Protein AF-A0A2J0LD85-F1 (afdb_monomer_lite)

Secondary structure (DSSP, 8-state):
-HHHHHHHHHHHHHHHHHHHHHTTTHHHHHHT-GGGGHHHHHHHHHHTTS--TT--HHHHHHHHHHHHHHHHHHHHHTT-HHHHHHHHHHHHHH-TT-THHHHHHHHHHHHHT-HHHHHHHHHHHHHHHHHHHTT--TTTHHHHHHHSSS----HHHHHHHHHHHHHTTT--TTT--SS----HHHHHHHHHHHHHHHHHHHHHHHHHHHHHHHHHHHT--TTEEE-TTT--EEE-TT-B-TTT--B--GGGTT----------

Sequence (264 aa):
MKYLVFIVICIMLMQPFISLAYGGSDNERDFFSFEKYEHTYLYFYNFQHLDLKASGAAAKRIKLLAEKFVSGFDALKNGRTDEAILRFQESLSALPEYFHVDFILALAYEEKGDIESAARSYKSYLEKLNKFQMGLYRFTAPVIENTVSFDISSYENARELISRRMARHGIDMRNVSSGRRFPRVIIIIFIFCVGAGLYLSTKIDLVKSIIYKIKTKLNRSKDSWICLHCGTENININFICRKCGKHNDKDNTDRHPIKSKDKF

Organism: NCBI:txid1974752

Structure (mmCIF, N/CA/C/O backbone):
data_AF-A0A2J0LD85-F1
#
_entry.id   AF-A0A2J0LD85-F1
#
loop_
_atom_site.group_PDB
_atom_site.id
_atom_site.type_symbol
_atom_site.label_atom_id
_atom_site.label_alt_id
_atom_site.label_comp_id
_atom_site.label_asym_id
_atom_site.label_entity_id
_atom_site.label_seq_id
_atom_site.pdbx_PDB_ins_code
_atom_site.Cartn_x
_atom_site.Cartn_y
_atom_site.Cartn_z
_atom_site.occupancy
_atom_site.B_iso_or_equiv
_atom_site.auth_seq_id
_atom_site.auth_comp_id
_atom_site.auth_asym_id
_atom_site.auth_atom_id
_atom_site.pdbx_PDB_model_num
ATOM 1 N N . MET A 1 1 ? 31.885 31.762 29.404 1.00 59.22 1 MET A N 1
ATOM 2 C CA . MET A 1 1 ? 32.230 30.598 28.550 1.00 59.22 1 MET A CA 1
ATOM 3 C C . MET A 1 1 ? 32.234 29.263 29.298 1.00 59.22 1 MET A C 1
ATOM 5 O O . MET A 1 1 ? 31.566 28.357 28.830 1.00 59.22 1 MET A O 1
ATOM 9 N N . LYS A 1 2 ? 32.884 29.124 30.468 1.00 66.62 2 LYS A N 1
ATOM 10 C CA . LYS A 1 2 ? 32.927 27.847 31.225 1.00 66.62 2 LYS A CA 1
ATOM 11 C C . LYS A 1 2 ? 31.544 27.271 31.594 1.00 66.62 2 LYS A C 1
ATOM 13 O O . LYS A 1 2 ? 31.321 26.082 31.420 1.00 66.62 2 LYS A O 1
ATOM 18 N N . TYR A 1 3 ? 30.599 28.120 32.003 1.00 69.50 3 TYR A N 1
ATOM 19 C CA . TYR A 1 3 ? 29.225 27.698 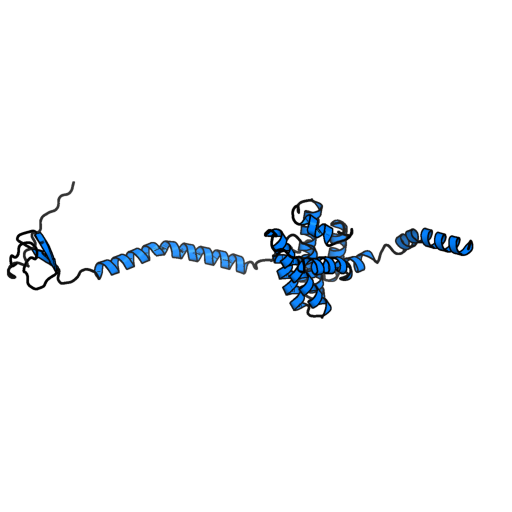32.319 1.00 69.50 3 TYR A CA 1
ATOM 20 C C . TYR A 1 3 ? 28.413 27.255 31.094 1.00 69.50 3 TYR A C 1
ATOM 22 O O . TYR A 1 3 ? 27.603 26.345 31.200 1.00 69.50 3 TYR A O 1
ATOM 30 N N . LEU A 1 4 ? 28.661 27.850 29.923 1.00 71.19 4 LEU A N 1
ATOM 31 C CA . LEU A 1 4 ? 27.952 27.493 28.692 1.00 71.19 4 LEU A CA 1
ATOM 32 C C . LEU A 1 4 ? 28.376 26.099 28.206 1.00 71.19 4 LEU A C 1
ATOM 34 O O . LEU A 1 4 ? 27.538 25.283 27.848 1.00 71.19 4 LEU A O 1
ATOM 38 N N . VAL A 1 5 ? 29.678 25.810 28.280 1.00 80.38 5 VAL A N 1
ATOM 39 C CA . VAL A 1 5 ? 30.240 24.489 27.964 1.00 80.38 5 VAL A CA 1
ATOM 40 C C . VAL A 1 5 ? 29.719 23.430 28.939 1.00 80.38 5 VAL A C 1
ATOM 42 O O . VAL A 1 5 ? 29.338 22.347 28.513 1.00 80.38 5 VAL A O 1
ATOM 45 N N . PHE A 1 6 ? 29.624 23.757 30.231 1.00 82.12 6 PHE A N 1
ATOM 46 C CA . PHE A 1 6 ? 29.069 22.852 31.238 1.00 82.12 6 PHE A CA 1
ATOM 47 C C . PHE A 1 6 ? 27.585 22.536 30.993 1.00 82.12 6 PHE A C 1
ATOM 49 O O . PHE A 1 6 ? 27.203 21.372 31.023 1.00 82.12 6 PHE A O 1
ATOM 56 N N . ILE A 1 7 ? 26.763 23.540 30.667 1.00 79.62 7 ILE A N 1
ATOM 57 C CA . ILE A 1 7 ? 25.339 23.341 30.346 1.00 79.62 7 ILE A CA 1
ATOM 58 C C . ILE A 1 7 ? 25.174 22.471 29.094 1.00 79.62 7 ILE A C 1
ATOM 60 O O . ILE A 1 7 ? 24.363 21.550 29.104 1.00 79.62 7 ILE A O 1
ATOM 64 N N . VAL A 1 8 ? 25.964 22.706 28.040 1.00 80.88 8 VAL A N 1
ATOM 65 C CA . VAL A 1 8 ? 25.916 21.891 26.813 1.00 80.88 8 VAL A CA 1
ATOM 66 C C . VAL A 1 8 ? 26.313 20.441 27.099 1.00 80.88 8 VAL A C 1
ATOM 68 O O . VAL A 1 8 ? 25.623 19.527 26.659 1.00 80.88 8 VAL A O 1
ATOM 71 N N . ILE A 1 9 ? 27.361 20.216 27.896 1.00 83.75 9 ILE A N 1
ATOM 72 C CA . ILE A 1 9 ? 27.780 18.867 28.301 1.00 83.75 9 ILE A CA 1
ATOM 73 C C . ILE A 1 9 ? 26.692 18.189 29.144 1.00 83.75 9 ILE A C 1
ATOM 75 O O . ILE A 1 9 ? 26.362 17.036 28.884 1.00 83.75 9 ILE A O 1
ATOM 79 N N . CYS A 1 10 ? 26.072 18.891 30.096 1.00 76.31 10 CYS A N 1
ATOM 80 C CA . CYS A 1 10 ? 24.953 18.352 30.870 1.00 76.31 10 CYS A CA 1
ATOM 81 C C . CYS A 1 10 ? 23.753 18.000 29.980 1.00 76.31 10 CYS A C 1
ATOM 83 O O . CYS A 1 10 ? 23.172 16.935 30.153 1.00 76.31 10 CYS A O 1
ATOM 85 N N . ILE A 1 11 ? 23.408 18.835 28.994 1.00 75.88 11 ILE A N 1
ATOM 86 C CA . ILE A 1 11 ? 22.331 18.537 28.039 1.00 75.88 11 ILE A CA 1
ATOM 87 C C . ILE A 1 11 ? 22.671 17.287 27.221 1.00 75.88 11 ILE A C 1
ATOM 89 O O . ILE A 1 11 ? 21.822 16.407 27.100 1.00 75.88 11 ILE A O 1
ATOM 93 N N . MET A 1 12 ? 23.906 17.167 26.718 1.00 74.94 12 MET A N 1
ATOM 94 C CA . MET A 1 12 ? 24.360 16.009 25.937 1.00 74.94 12 MET A CA 1
ATOM 95 C C . MET A 1 12 ? 24.389 14.713 26.758 1.00 74.94 12 MET A C 1
ATOM 97 O O . MET A 1 12 ? 24.010 13.662 26.249 1.00 74.94 12 MET A O 1
ATOM 101 N N . LEU A 1 13 ? 24.786 14.783 28.031 1.00 78.69 13 LEU A N 1
ATOM 102 C CA . LEU A 1 13 ? 24.812 13.629 28.933 1.00 78.69 13 LEU A CA 1
ATOM 103 C C . LEU A 1 13 ? 23.413 13.199 29.393 1.00 78.69 13 LEU A C 1
ATOM 105 O O . LEU A 1 13 ? 23.229 12.038 29.740 1.00 78.69 13 LEU A O 1
ATOM 109 N N . MET A 1 14 ? 22.427 14.101 29.363 1.00 69.25 14 MET A N 1
ATOM 110 C CA . MET A 1 14 ? 21.039 13.809 29.738 1.00 69.25 14 MET A CA 1
ATOM 111 C C . MET A 1 14 ? 20.195 13.249 28.580 1.00 69.25 14 MET A C 1
ATOM 113 O O . MET A 1 14 ? 19.191 12.593 28.844 1.00 69.25 14 MET A O 1
ATOM 117 N N . GLN A 1 15 ? 20.598 13.427 27.314 1.00 57.34 15 GLN A N 1
ATOM 118 C CA . GLN A 1 15 ? 19.902 12.859 26.140 1.00 57.34 15 GLN A CA 1
ATOM 119 C C . GLN A 1 15 ? 19.618 11.340 26.230 1.00 57.34 15 GLN A C 1
ATOM 121 O O . GLN A 1 15 ? 18.476 10.936 25.980 1.00 57.34 15 GLN A O 1
ATOM 126 N N . PRO A 1 16 ? 20.576 10.473 26.624 1.00 54.34 16 PRO A N 1
ATOM 127 C CA . PRO A 1 16 ? 20.298 9.042 26.766 1.00 54.34 16 PRO A CA 1
ATOM 128 C C . PRO A 1 16 ? 19.350 8.724 27.934 1.00 54.34 16 PRO A C 1
ATOM 130 O O . PRO A 1 16 ? 18.589 7.763 27.852 1.00 54.34 16 PRO A O 1
ATOM 133 N N . PHE A 1 17 ? 19.326 9.543 28.993 1.00 55.69 17 PHE A N 1
ATOM 134 C CA . PHE A 1 17 ? 18.417 9.358 30.132 1.00 55.69 17 PHE A CA 1
ATOM 135 C C . PHE A 1 17 ? 16.992 9.837 29.837 1.00 55.69 17 PHE A C 1
ATOM 137 O O . PHE A 1 17 ? 16.041 9.217 30.304 1.00 55.69 17 PHE A O 1
ATOM 144 N N . ILE A 1 18 ? 16.826 10.878 29.014 1.00 53.59 18 ILE A N 1
ATOM 145 C CA . ILE A 1 18 ? 15.512 11.297 28.498 1.00 53.59 18 ILE A CA 1
ATOM 146 C C . ILE A 1 18 ? 14.922 10.183 27.624 1.00 53.59 18 ILE A C 1
ATOM 148 O O . ILE A 1 18 ? 13.763 9.822 27.804 1.00 53.59 18 ILE A O 1
ATOM 152 N N . SER A 1 19 ? 15.737 9.561 26.766 1.00 47.09 19 SER A N 1
ATOM 153 C CA . SER A 1 19 ? 15.316 8.423 25.931 1.00 47.09 19 SER A CA 1
ATOM 154 C C . SER A 1 19 ? 14.923 7.187 26.757 1.00 47.09 19 SER A C 1
ATOM 156 O O . SER A 1 19 ? 14.018 6.452 26.375 1.00 47.09 19 SER A O 1
ATOM 158 N N . LEU A 1 20 ? 15.560 6.967 27.913 1.00 43.53 20 LEU A N 1
ATOM 159 C CA . LEU A 1 20 ? 15.243 5.855 28.817 1.00 43.53 20 LEU A CA 1
ATOM 160 C C . LEU A 1 20 ? 14.014 6.131 29.708 1.00 43.53 20 LEU A C 1
ATOM 162 O O . LEU A 1 20 ? 13.300 5.201 30.067 1.00 43.53 20 LEU A O 1
ATOM 166 N N . ALA A 1 21 ? 13.752 7.398 30.049 1.00 42.41 21 ALA A N 1
ATOM 167 C CA . ALA A 1 21 ? 12.604 7.817 30.859 1.00 42.41 21 ALA A CA 1
ATOM 168 C C . ALA A 1 21 ? 11.314 8.029 30.037 1.00 42.41 21 ALA A C 1
ATOM 170 O O . ALA A 1 21 ? 10.222 7.880 30.580 1.00 42.41 21 ALA A O 1
ATOM 171 N N . TYR A 1 22 ? 11.431 8.335 28.738 1.00 43.53 22 TYR A N 1
ATOM 172 C CA . TYR A 1 22 ? 10.311 8.536 27.800 1.00 43.53 22 TYR A CA 1
ATOM 173 C C . TYR A 1 22 ? 10.171 7.427 26.736 1.00 43.53 22 TYR A C 1
ATOM 175 O O . TYR A 1 22 ? 9.270 7.479 25.903 1.00 43.53 22 TYR A O 1
ATOM 183 N N . GLY A 1 23 ? 10.995 6.375 26.777 1.00 36.25 23 GLY A N 1
ATOM 184 C CA . GLY A 1 23 ? 11.061 5.307 25.762 1.00 36.25 23 GLY A CA 1
ATOM 185 C C . GLY A 1 23 ? 9.856 4.357 25.662 1.00 36.25 23 GLY A C 1
ATOM 186 O O . GLY A 1 23 ? 9.998 3.255 25.140 1.00 36.25 23 GLY A O 1
ATOM 187 N N . GLY A 1 24 ? 8.681 4.740 26.170 1.00 37.75 24 GLY A N 1
ATOM 188 C CA . GLY A 1 24 ? 7.482 3.896 26.207 1.00 37.75 24 GLY A CA 1
ATOM 189 C C . GLY A 1 24 ? 6.296 4.367 25.357 1.00 37.75 24 GLY A C 1
ATOM 190 O O . GLY A 1 24 ? 5.443 3.542 25.036 1.00 37.75 24 GLY A O 1
ATOM 191 N N . SER A 1 25 ? 6.210 5.650 24.973 1.00 39.44 25 SER A N 1
ATOM 192 C CA . SER A 1 25 ? 5.005 6.211 24.320 1.00 39.44 25 SER A CA 1
ATOM 193 C C . SER A 1 25 ? 5.190 6.738 22.895 1.00 39.44 25 SER A C 1
ATOM 195 O O . SER A 1 25 ? 4.192 7.016 22.227 1.00 39.44 25 SER A O 1
ATOM 197 N N . ASP A 1 26 ? 6.427 6.868 22.415 1.00 52.56 26 ASP A N 1
ATOM 198 C CA . ASP A 1 26 ? 6.705 7.597 21.166 1.00 52.56 26 ASP A CA 1
ATOM 199 C C . ASP A 1 26 ? 6.816 6.675 19.935 1.00 52.56 26 ASP A C 1
ATOM 201 O O . ASP A 1 26 ? 6.336 7.025 18.861 1.00 52.56 26 ASP A O 1
ATOM 205 N N . ASN A 1 27 ? 7.224 5.411 20.112 1.00 67.62 27 ASN A N 1
ATOM 206 C CA . ASN A 1 27 ? 7.368 4.454 19.003 1.00 67.62 27 ASN A CA 1
ATOM 207 C C . ASN A 1 27 ? 6.070 4.175 18.224 1.00 67.62 27 ASN A C 1
ATOM 209 O O . ASN A 1 27 ? 6.125 3.907 17.030 1.00 67.62 27 ASN A O 1
ATOM 213 N N . GLU A 1 28 ? 4.900 4.176 18.876 1.00 75.62 28 GLU A N 1
ATOM 214 C CA . GLU A 1 28 ? 3.645 3.858 18.180 1.00 75.62 28 GLU A CA 1
ATOM 215 C C . GLU A 1 28 ? 3.125 5.038 17.355 1.00 75.62 28 GLU A C 1
ATOM 217 O O . GLU A 1 28 ? 2.693 4.845 16.219 1.00 75.62 28 GLU A O 1
ATOM 222 N N . ARG A 1 29 ? 3.165 6.254 17.913 1.00 79.31 29 ARG A N 1
ATOM 223 C CA . ARG A 1 29 ? 2.725 7.457 17.195 1.00 79.31 29 ARG A CA 1
ATOM 224 C C . ARG A 1 29 ? 3.598 7.697 15.973 1.00 79.31 29 ARG A C 1
ATOM 226 O O . ARG A 1 29 ? 3.054 7.883 14.890 1.00 79.31 29 ARG A O 1
ATOM 233 N N . ASP A 1 30 ? 4.910 7.585 16.134 1.00 79.00 30 ASP A N 1
ATOM 234 C CA . ASP A 1 30 ? 5.864 7.803 15.049 1.00 79.00 30 ASP A CA 1
ATOM 235 C C . ASP A 1 30 ? 5.730 6.726 13.964 1.00 79.00 30 ASP A C 1
ATOM 237 O O . ASP A 1 30 ? 5.724 7.028 12.771 1.00 79.00 30 ASP A O 1
ATOM 241 N N . PHE A 1 31 ? 5.520 5.465 14.360 1.00 83.94 31 PHE A N 1
ATOM 242 C CA . PHE A 1 31 ? 5.337 4.355 13.423 1.00 83.94 31 PHE A CA 1
ATOM 243 C C . PHE A 1 31 ? 4.098 4.512 12.528 1.00 83.94 31 PHE A C 1
ATOM 245 O O . PHE A 1 31 ? 4.161 4.188 11.342 1.00 83.94 31 PHE A O 1
ATOM 252 N N . PHE A 1 32 ? 2.982 5.005 13.076 1.00 87.19 32 PHE A N 1
ATOM 253 C CA . PHE A 1 32 ? 1.735 5.222 12.330 1.00 87.19 32 PHE A CA 1
ATOM 254 C C . PHE A 1 32 ? 1.589 6.648 11.772 1.00 87.19 32 PHE A C 1
ATOM 256 O O . PHE A 1 32 ? 0.551 6.963 11.189 1.00 87.19 32 PHE A O 1
ATOM 263 N N . SER A 1 33 ? 2.594 7.513 11.934 1.00 82.25 33 SER A N 1
ATOM 264 C CA . SER A 1 33 ? 2.552 8.880 11.417 1.00 82.25 33 SER A CA 1
ATOM 265 C C . SER A 1 33 ? 2.763 8.911 9.902 1.00 82.25 33 SER A C 1
ATOM 267 O O . SER A 1 33 ? 3.658 8.254 9.363 1.00 82.25 33 SER A O 1
ATOM 269 N N . PHE A 1 34 ? 1.979 9.737 9.203 1.00 74.06 34 PHE A N 1
ATOM 270 C CA . PHE A 1 34 ? 2.221 10.038 7.790 1.00 74.06 34 PHE A CA 1
ATOM 271 C C . PHE A 1 34 ? 3.537 10.798 7.569 1.00 74.06 34 PHE A C 1
ATOM 273 O O . PHE A 1 34 ? 4.108 10.694 6.484 1.00 74.06 34 PHE A O 1
ATOM 280 N N . GLU A 1 35 ? 4.048 11.504 8.584 1.00 69.94 35 GLU A N 1
ATOM 281 C CA . GLU A 1 35 ? 5.314 12.253 8.516 1.00 69.94 35 GLU A CA 1
ATOM 282 C C . GLU A 1 35 ? 6.504 11.330 8.215 1.00 69.94 35 GLU A C 1
ATOM 284 O O . GLU A 1 35 ? 7.423 11.706 7.489 1.00 69.94 35 GLU A O 1
ATOM 289 N N . LYS A 1 36 ? 6.432 10.059 8.644 1.00 75.56 36 LYS A N 1
ATOM 290 C CA . LYS A 1 36 ? 7.419 9.019 8.308 1.00 75.56 36 LYS A CA 1
ATOM 291 C C . LYS A 1 36 ? 7.610 8.842 6.795 1.00 75.56 36 LYS A C 1
ATOM 293 O O . LYS A 1 36 ? 8.672 8.412 6.347 1.00 75.56 36 LYS A O 1
ATOM 298 N N . TYR A 1 37 ? 6.598 9.180 5.997 1.00 78.31 37 TYR A N 1
ATOM 299 C CA . TYR A 1 37 ? 6.597 9.005 4.548 1.00 78.31 37 TYR A CA 1
ATOM 300 C C . TYR A 1 37 ? 6.951 10.275 3.768 1.00 78.31 37 TYR A C 1
ATOM 302 O O . TYR A 1 37 ? 6.940 10.237 2.538 1.00 78.31 37 TYR A O 1
ATOM 310 N N . GLU A 1 38 ? 7.324 11.380 4.425 1.00 77.62 38 GLU A N 1
ATOM 311 C CA . GLU A 1 38 ? 7.751 12.601 3.726 1.00 77.62 38 GLU A CA 1
ATOM 312 C C . GLU A 1 38 ? 8.992 12.378 2.861 1.00 77.62 38 GLU A C 1
ATOM 314 O O . GLU A 1 38 ? 9.035 12.815 1.710 1.00 77.62 38 GLU A O 1
ATOM 319 N N . HIS A 1 39 ? 9.976 11.632 3.367 1.00 81.12 39 HIS A N 1
ATOM 320 C CA . HIS A 1 39 ? 11.164 11.286 2.588 1.00 81.12 39 HIS A CA 1
ATOM 321 C C . HIS A 1 39 ? 10.804 10.439 1.357 1.00 81.12 39 HIS A C 1
ATOM 323 O O . HIS A 1 39 ? 11.278 10.700 0.252 1.00 81.12 39 HIS A O 1
ATOM 329 N N . THR A 1 40 ? 9.908 9.461 1.524 1.00 87.56 40 THR A N 1
ATOM 330 C CA . THR A 1 40 ? 9.404 8.629 0.422 1.00 87.56 40 THR A CA 1
ATOM 331 C C . THR A 1 40 ? 8.647 9.460 -0.613 1.00 87.56 40 THR A C 1
ATOM 333 O O . THR A 1 40 ? 8.853 9.286 -1.815 1.00 87.56 40 THR A O 1
ATOM 336 N N . TYR A 1 41 ? 7.807 10.392 -0.156 1.00 89.38 41 TYR A N 1
ATOM 337 C CA . TYR A 1 41 ? 7.105 11.335 -1.018 1.00 89.38 41 TYR A CA 1
ATOM 338 C C . TYR A 1 41 ? 8.095 12.167 -1.838 1.00 89.38 41 TYR A C 1
ATOM 340 O O . TYR A 1 41 ? 7.993 12.185 -3.060 1.00 89.38 41 TYR A O 1
ATOM 348 N N . LEU A 1 42 ? 9.088 12.795 -1.198 1.00 88.75 42 LEU A N 1
ATOM 349 C CA . LEU A 1 42 ? 10.093 13.616 -1.883 1.00 88.75 42 LEU A CA 1
ATOM 350 C C . LEU A 1 42 ? 10.931 12.798 -2.871 1.00 88.75 42 LEU A C 1
ATOM 352 O O . LEU A 1 42 ? 11.191 13.253 -3.986 1.00 88.75 42 LEU A O 1
ATOM 356 N N . TYR A 1 43 ? 11.319 11.579 -2.492 1.00 88.50 43 TYR A N 1
ATOM 357 C CA . TYR A 1 43 ? 12.028 10.662 -3.378 1.00 88.50 43 TYR A CA 1
ATOM 358 C C . TYR A 1 43 ? 11.223 10.398 -4.654 1.00 88.50 43 TYR A C 1
ATOM 360 O O . TYR A 1 43 ? 11.731 10.592 -5.760 1.00 88.50 43 TYR A O 1
ATOM 368 N N . PHE A 1 44 ? 9.953 10.004 -4.523 1.00 91.81 44 PHE A N 1
ATOM 369 C CA . PHE A 1 44 ? 9.111 9.701 -5.680 1.00 91.81 44 PHE A CA 1
ATOM 370 C C . PHE A 1 44 ? 8.700 10.939 -6.473 1.00 91.81 44 PHE A C 1
ATOM 372 O O . PHE A 1 44 ? 8.644 10.871 -7.702 1.00 91.81 44 PHE A O 1
ATOM 379 N N . TYR A 1 45 ? 8.496 12.069 -5.799 1.00 92.31 45 TYR A N 1
ATOM 380 C CA . TYR A 1 45 ? 8.250 13.358 -6.432 1.00 92.31 45 TYR A CA 1
ATOM 381 C C . TYR A 1 45 ? 9.415 13.760 -7.338 1.00 92.31 45 TYR A C 1
ATOM 383 O O . TYR A 1 45 ? 9.205 14.189 -8.465 1.00 92.31 45 TYR A O 1
ATOM 391 N N . ASN A 1 46 ? 10.656 13.552 -6.904 1.00 88.12 46 ASN A N 1
ATOM 392 C CA . ASN A 1 46 ? 11.813 13.795 -7.763 1.00 88.12 46 ASN A CA 1
ATOM 393 C C . ASN A 1 46 ? 11.936 12.724 -8.858 1.00 88.12 46 ASN A C 1
ATOM 395 O O . ASN A 1 46 ? 12.233 13.045 -10.010 1.00 88.12 46 ASN A O 1
ATOM 399 N N . PHE A 1 47 ? 11.659 11.458 -8.527 1.00 86.62 47 PHE A N 1
ATOM 400 C CA . PHE A 1 47 ? 11.787 10.334 -9.454 1.00 86.62 47 PHE A CA 1
ATOM 401 C C . PHE A 1 47 ? 10.896 10.469 -10.698 1.00 86.62 47 PHE A C 1
ATOM 403 O O . PHE A 1 47 ? 11.337 10.176 -11.811 1.00 86.62 47 PHE A O 1
ATOM 410 N N . GLN A 1 48 ? 9.653 10.937 -10.548 1.00 83.12 48 GLN A N 1
ATOM 411 C CA . GLN A 1 48 ? 8.725 11.108 -11.678 1.00 83.12 48 GLN A CA 1
ATOM 412 C C . GLN A 1 48 ? 9.229 12.111 -12.736 1.00 83.12 48 GLN A C 1
ATOM 414 O O . GLN A 1 48 ? 8.867 11.997 -13.913 1.00 83.12 48 GLN A O 1
ATOM 419 N N . HIS A 1 49 ? 10.103 13.047 -12.348 1.00 81.88 49 HIS A N 1
ATOM 420 C CA . HIS A 1 49 ? 10.685 14.052 -13.239 1.00 81.88 49 HIS A CA 1
ATOM 421 C C . HIS A 1 49 ? 11.956 13.582 -13.963 1.00 81.88 49 HIS A C 1
ATOM 423 O O . HIS A 1 49 ? 12.451 14.305 -14.828 1.00 81.88 49 HIS A O 1
ATOM 429 N N . LEU A 1 50 ? 12.474 12.376 -13.681 1.00 81.31 50 LEU A N 1
ATOM 430 C CA . LEU A 1 50 ? 13.605 11.836 -14.439 1.00 81.31 50 LEU A CA 1
ATOM 431 C C . LEU A 1 50 ? 13.224 11.532 -15.898 1.00 81.31 50 LEU A C 1
ATOM 433 O O . LEU A 1 50 ? 12.173 10.944 -16.194 1.00 81.31 50 LEU A O 1
ATOM 437 N N . ASP A 1 51 ? 14.129 11.890 -16.814 1.00 78.19 51 ASP A N 1
ATOM 438 C CA . ASP A 1 51 ? 14.043 11.512 -18.223 1.00 78.19 51 ASP A CA 1
ATOM 439 C C . ASP A 1 51 ? 14.435 10.035 -18.388 1.00 78.19 51 ASP A C 1
ATOM 441 O O . ASP A 1 51 ? 15.590 9.647 -18.205 1.00 78.19 51 ASP A O 1
ATOM 445 N N . LEU A 1 52 ? 13.448 9.201 -18.727 1.00 78.44 52 LEU A N 1
ATOM 446 C CA . LEU A 1 52 ? 13.599 7.751 -18.866 1.00 78.44 52 LEU A CA 1
ATOM 447 C C . LEU A 1 52 ? 13.688 7.279 -20.330 1.00 78.44 52 LEU A C 1
ATOM 449 O O . LEU A 1 52 ? 13.398 6.115 -20.618 1.00 78.44 52 LEU A O 1
ATOM 453 N N . LYS A 1 53 ? 14.055 8.155 -21.282 1.00 70.12 53 LYS A N 1
ATOM 454 C CA . LYS A 1 53 ? 14.084 7.846 -22.732 1.00 70.12 53 LYS A CA 1
ATOM 455 C C . LYS A 1 53 ? 14.818 6.549 -23.108 1.00 70.12 53 LYS A C 1
ATOM 457 O O . LYS A 1 53 ? 14.424 5.909 -24.078 1.00 70.12 53 LYS A O 1
ATOM 462 N N . ALA A 1 54 ? 15.827 6.132 -22.339 1.00 61.88 54 ALA A N 1
ATOM 463 C CA . ALA A 1 54 ? 16.594 4.899 -22.562 1.00 61.88 54 ALA A CA 1
ATOM 464 C C . ALA A 1 54 ? 16.367 3.807 -21.492 1.00 61.88 54 ALA A C 1
ATOM 466 O O . ALA A 1 54 ? 17.144 2.859 -21.393 1.00 61.88 54 ALA A O 1
ATOM 467 N N . SER A 1 55 ? 15.333 3.924 -20.653 1.00 74.06 55 SER A N 1
ATOM 468 C CA . SER A 1 55 ? 15.170 3.061 -19.478 1.00 74.06 55 SER A CA 1
ATOM 469 C C . SER A 1 55 ? 14.310 1.820 -19.745 1.00 74.06 55 SER A C 1
ATOM 471 O O . SER A 1 55 ? 13.280 1.869 -20.423 1.00 74.06 55 SER A O 1
ATOM 473 N N . GLY A 1 56 ? 14.718 0.688 -19.162 1.00 82.94 56 GLY A N 1
ATOM 474 C CA . GLY A 1 56 ? 14.021 -0.595 -19.286 1.00 82.94 56 GLY A CA 1
ATOM 475 C C . GLY A 1 56 ? 12.649 -0.643 -18.596 1.00 82.94 56 GLY A C 1
ATOM 476 O O . GLY A 1 56 ? 12.244 0.272 -17.878 1.00 82.94 56 GLY A O 1
ATOM 477 N N . ALA A 1 57 ? 11.929 -1.757 -18.774 1.00 84.56 57 ALA A N 1
ATOM 478 C CA . ALA A 1 57 ? 10.580 -1.952 -18.227 1.00 84.56 57 ALA A CA 1
ATOM 479 C C . ALA A 1 57 ? 10.494 -1.763 -16.698 1.00 84.56 57 ALA A C 1
ATOM 481 O O . ALA A 1 57 ? 9.494 -1.249 -16.201 1.00 84.56 57 ALA A O 1
ATOM 482 N N . ALA A 1 58 ? 11.546 -2.119 -15.954 1.00 83.06 58 ALA A N 1
ATOM 483 C CA . ALA A 1 58 ? 11.610 -1.918 -14.506 1.00 83.06 58 ALA A CA 1
ATOM 484 C C . ALA A 1 58 ? 11.538 -0.430 -14.118 1.00 83.06 58 ALA A C 1
ATOM 486 O O . ALA A 1 58 ? 10.725 -0.057 -13.279 1.00 83.06 58 ALA A O 1
ATOM 487 N N . ALA A 1 59 ? 12.308 0.434 -14.786 1.00 85.00 59 ALA A N 1
ATOM 488 C CA . ALA A 1 59 ? 12.295 1.873 -14.525 1.00 85.00 59 ALA A CA 1
ATOM 489 C C . ALA A 1 59 ? 10.929 2.501 -14.834 1.00 85.00 59 ALA A C 1
ATOM 491 O O . ALA A 1 59 ? 10.446 3.338 -14.079 1.00 85.00 59 ALA A O 1
ATOM 492 N N . LYS A 1 60 ? 10.258 2.038 -15.899 1.00 87.62 60 LYS A N 1
ATOM 493 C CA . LYS A 1 60 ? 8.889 2.470 -16.226 1.00 87.62 60 LYS A CA 1
ATOM 494 C C . LYS A 1 60 ? 7.887 2.085 -15.134 1.00 87.62 60 LYS A C 1
ATOM 496 O O . LYS A 1 60 ? 7.029 2.889 -14.790 1.00 87.62 60 LYS A O 1
ATOM 501 N N . ARG A 1 61 ? 8.010 0.883 -14.558 1.00 90.25 61 ARG A N 1
ATOM 502 C CA . ARG A 1 61 ? 7.169 0.443 -13.430 1.00 90.25 61 ARG A CA 1
ATOM 503 C C . ARG A 1 61 ? 7.423 1.261 -12.167 1.00 90.25 61 ARG A C 1
ATOM 505 O O . ARG A 1 61 ? 6.464 1.616 -11.497 1.00 90.25 61 ARG A O 1
ATOM 512 N N . ILE A 1 62 ? 8.682 1.586 -11.869 1.00 90.12 62 ILE A N 1
ATOM 513 C CA . ILE A 1 62 ? 9.036 2.444 -10.727 1.00 90.12 62 ILE A CA 1
ATOM 514 C C . ILE A 1 62 ? 8.516 3.870 -10.947 1.00 90.12 62 ILE A C 1
ATOM 516 O O . ILE A 1 62 ? 8.009 4.481 -10.015 1.00 90.12 62 ILE A O 1
ATOM 520 N N . LYS A 1 63 ? 8.555 4.385 -12.182 1.00 91.38 63 LYS A N 1
ATOM 521 C CA . LYS A 1 63 ? 7.965 5.689 -12.504 1.00 91.38 63 LYS A CA 1
ATOM 522 C C . LYS A 1 63 ? 6.454 5.694 -12.302 1.00 91.38 63 LYS A C 1
ATOM 524 O O . LYS A 1 63 ? 5.942 6.593 -11.650 1.00 91.38 63 LYS A O 1
ATOM 529 N N . LEU A 1 64 ? 5.759 4.665 -12.787 1.00 93.19 64 LEU A N 1
ATOM 530 C CA . LEU A 1 64 ? 4.322 4.528 -12.558 1.00 93.19 64 LEU A CA 1
ATOM 531 C C . LEU A 1 64 ? 4.002 4.398 -11.060 1.00 93.19 64 LEU A C 1
ATOM 533 O O . LEU A 1 64 ? 3.086 5.052 -10.578 1.00 93.19 64 LEU A O 1
ATOM 537 N N . LEU A 1 65 ? 4.770 3.601 -10.309 1.00 93.69 65 LEU A N 1
ATOM 538 C CA . LEU A 1 65 ? 4.673 3.536 -8.847 1.00 93.69 65 LEU A CA 1
ATOM 539 C C . LEU A 1 65 ? 4.777 4.943 -8.240 1.00 93.69 65 LEU A C 1
ATOM 541 O O . LEU A 1 65 ? 3.894 5.317 -7.472 1.00 93.69 65 LEU A O 1
ATOM 545 N N . ALA A 1 66 ? 5.814 5.701 -8.610 1.00 93.94 66 ALA A N 1
ATOM 546 C CA . ALA A 1 66 ? 6.111 7.034 -8.092 1.00 93.94 66 ALA A CA 1
ATOM 547 C C . ALA A 1 66 ? 4.986 8.040 -8.378 1.00 93.94 66 ALA A C 1
ATOM 549 O O . ALA A 1 66 ? 4.473 8.655 -7.449 1.00 93.94 66 ALA A O 1
ATOM 550 N N . GLU A 1 67 ? 4.545 8.145 -9.634 1.00 95.06 67 GLU A N 1
ATOM 551 C CA . GLU A 1 67 ? 3.459 9.046 -10.053 1.00 95.06 67 GLU A CA 1
ATOM 552 C C . GLU A 1 67 ? 2.172 8.777 -9.262 1.00 95.06 67 GLU A C 1
ATOM 554 O O . GLU A 1 67 ? 1.509 9.690 -8.766 1.00 95.06 67 GLU A O 1
ATOM 559 N N . LYS A 1 68 ? 1.819 7.497 -9.112 1.00 97.19 68 LYS A N 1
ATOM 560 C CA . LYS A 1 68 ? 0.615 7.090 -8.385 1.00 97.19 68 LYS A CA 1
ATOM 561 C C . LYS A 1 68 ? 0.762 7.249 -6.877 1.00 97.19 68 LYS A C 1
ATOM 563 O O . LYS A 1 68 ? -0.205 7.615 -6.219 1.00 97.19 68 LYS A O 1
ATOM 568 N N . PHE A 1 69 ? 1.956 7.022 -6.338 1.00 95.06 69 PHE A N 1
ATOM 569 C CA . PHE A 1 69 ? 2.254 7.238 -4.926 1.00 95.06 69 PHE A CA 1
ATOM 570 C C . PHE A 1 69 ? 2.103 8.715 -4.551 1.00 95.06 69 PHE A C 1
ATOM 572 O O . PHE A 1 69 ? 1.370 9.035 -3.619 1.00 95.06 69 PHE A O 1
ATOM 579 N N . VAL A 1 70 ? 2.750 9.609 -5.306 1.00 95.38 70 VAL A N 1
ATOM 580 C CA . VAL A 1 70 ? 2.696 11.065 -5.096 1.00 95.38 70 VAL A CA 1
ATOM 581 C C . VAL A 1 70 ? 1.254 11.555 -5.197 1.00 95.38 70 VAL A C 1
ATOM 583 O O . VAL A 1 70 ? 0.753 12.171 -4.262 1.00 95.38 70 VAL A O 1
ATOM 586 N N . SER A 1 71 ? 0.540 11.169 -6.262 1.00 96.62 71 SER A N 1
ATOM 587 C CA . SER A 1 71 ? -0.872 11.528 -6.435 1.00 96.62 71 SER A CA 1
ATOM 588 C C . SER A 1 71 ? -1.765 11.022 -5.295 1.00 96.62 71 SER A C 1
ATOM 590 O O . SER A 1 71 ? -2.694 11.725 -4.897 1.00 96.62 71 SER A O 1
ATOM 592 N N . GLY A 1 72 ? -1.505 9.824 -4.762 1.00 96.06 72 GLY A N 1
ATOM 593 C CA . GLY A 1 72 ? -2.237 9.293 -3.612 1.00 96.06 72 GLY A CA 1
ATOM 594 C C . GLY A 1 72 ? -1.965 10.075 -2.330 1.00 96.06 72 GLY A C 1
ATOM 595 O O . GLY A 1 72 ? -2.894 10.381 -1.586 1.00 96.06 72 GLY A O 1
ATOM 596 N N . PHE A 1 73 ? -0.710 10.457 -2.098 1.00 93.06 73 PHE A N 1
ATOM 597 C CA . PHE A 1 73 ? -0.320 11.247 -0.933 1.00 93.06 73 PHE A CA 1
ATOM 598 C C . PHE A 1 73 ? -0.908 12.664 -0.979 1.00 93.06 73 PHE A C 1
ATOM 600 O O . PHE A 1 73 ? -1.433 13.149 0.022 1.00 93.06 73 PHE A O 1
ATOM 607 N N . ASP A 1 74 ? -0.912 13.295 -2.155 1.00 94.81 74 ASP A N 1
ATOM 608 C CA . ASP A 1 74 ? -1.559 14.592 -2.369 1.00 94.81 74 ASP A CA 1
ATOM 609 C C . ASP A 1 74 ? -3.070 14.513 -2.140 1.00 94.81 74 ASP A C 1
ATOM 611 O O . ASP A 1 74 ? -3.666 15.421 -1.559 1.00 94.81 74 ASP A O 1
ATOM 615 N N . ALA A 1 75 ? -3.716 13.429 -2.576 1.00 96.12 75 ALA A N 1
ATOM 616 C CA . ALA A 1 75 ? -5.133 13.209 -2.314 1.00 96.12 75 ALA A CA 1
ATOM 617 C C . ALA A 1 75 ? -5.420 13.065 -0.808 1.00 96.12 75 ALA A C 1
ATOM 619 O O . ALA A 1 75 ? -6.345 13.719 -0.327 1.00 96.12 75 ALA A O 1
ATOM 620 N N . LEU A 1 76 ? -4.602 12.314 -0.052 1.00 92.00 76 LEU A N 1
ATOM 621 C CA . LEU A 1 76 ? -4.725 12.224 1.414 1.00 92.00 76 LEU A CA 1
ATOM 622 C C . LEU A 1 76 ? -4.566 13.585 2.087 1.00 92.00 76 LEU A C 1
ATOM 624 O O . LEU A 1 76 ? -5.416 13.976 2.879 1.00 92.00 76 LEU A O 1
ATOM 628 N N . LYS A 1 77 ? -3.525 14.347 1.729 1.00 90.75 77 LYS A N 1
ATOM 629 C CA . LYS A 1 77 ? -3.292 15.693 2.283 1.00 90.75 77 LYS A CA 1
ATOM 630 C C . LYS A 1 77 ? -4.469 16.644 2.060 1.00 90.75 77 LYS A C 1
ATOM 632 O O . LYS A 1 77 ? -4.694 17.541 2.864 1.00 90.75 77 LYS A O 1
ATOM 637 N N . ASN A 1 78 ? -5.221 16.442 0.980 1.00 94.44 78 ASN A N 1
ATOM 638 C CA . ASN A 1 78 ? -6.414 17.218 0.650 1.00 94.44 78 ASN A CA 1
ATOM 639 C C . ASN A 1 78 ? -7.720 16.620 1.221 1.00 94.44 78 ASN A C 1
ATOM 641 O O . ASN A 1 78 ? -8.799 17.077 0.846 1.00 94.44 78 ASN A O 1
ATOM 645 N N . GLY A 1 79 ? -7.654 15.581 2.062 1.00 92.88 79 GLY A N 1
ATOM 646 C CA . GLY A 1 79 ? -8.825 14.899 2.630 1.00 92.88 79 GLY A CA 1
ATOM 647 C C . GLY A 1 79 ? -9.642 14.089 1.615 1.00 92.88 79 GLY A C 1
ATOM 648 O O . GLY A 1 79 ? -10.787 13.729 1.877 1.00 92.88 79 GLY A O 1
ATOM 649 N N . ARG A 1 80 ? -9.090 13.806 0.427 1.00 97.00 80 ARG A N 1
ATOM 650 C CA . ARG A 1 80 ? -9.732 12.998 -0.624 1.00 97.00 80 ARG A CA 1
ATOM 651 C C . ARG A 1 80 ? -9.358 11.525 -0.457 1.00 97.00 80 ARG A C 1
ATOM 653 O O . ARG A 1 80 ? -8.730 10.925 -1.330 1.00 97.00 80 ARG A O 1
ATOM 660 N N . THR A 1 81 ? -9.742 10.937 0.673 1.00 96.31 81 THR A N 1
ATOM 661 C CA . THR A 1 81 ? -9.312 9.595 1.104 1.00 96.31 81 THR A CA 1
ATOM 662 C C . THR A 1 81 ? -9.670 8.492 0.096 1.00 96.31 81 THR A C 1
ATOM 664 O O . THR A 1 81 ? -8.855 7.612 -0.175 1.00 96.31 81 THR A O 1
ATOM 667 N N . ASP A 1 82 ? -10.843 8.555 -0.541 1.00 97.31 82 ASP A N 1
ATOM 668 C CA . ASP A 1 82 ? -11.242 7.581 -1.572 1.00 97.31 82 ASP A CA 1
ATOM 669 C C . ASP A 1 82 ? -10.364 7.639 -2.827 1.00 97.31 82 ASP A C 1
ATOM 671 O O . ASP A 1 82 ? -9.967 6.602 -3.369 1.00 97.31 82 ASP A O 1
ATOM 675 N N . GLU A 1 83 ? -10.031 8.850 -3.279 1.00 97.75 83 GLU A N 1
ATOM 676 C CA . GLU A 1 83 ? -9.116 9.042 -4.402 1.00 97.75 83 GLU A CA 1
ATOM 677 C C . GLU A 1 83 ? -7.726 8.518 -4.037 1.00 97.75 83 GLU A C 1
ATOM 679 O O . GLU A 1 83 ? -7.117 7.789 -4.820 1.00 97.75 83 GLU A O 1
ATOM 684 N N . ALA A 1 84 ? -7.248 8.826 -2.832 1.00 97.19 84 ALA A N 1
ATOM 685 C CA . ALA A 1 84 ? -5.965 8.342 -2.355 1.00 97.19 84 ALA A CA 1
ATOM 686 C C . ALA A 1 84 ? -5.870 6.815 -2.377 1.00 97.19 84 ALA A C 1
ATOM 688 O O . ALA A 1 84 ? -4.909 6.266 -2.916 1.00 97.19 84 ALA A O 1
ATOM 689 N N . ILE A 1 85 ? -6.889 6.124 -1.857 1.00 97.75 85 ILE A N 1
ATOM 690 C CA . ILE A 1 85 ? -6.958 4.659 -1.873 1.00 97.75 85 ILE A CA 1
ATOM 691 C C . ILE A 1 85 ? -6.846 4.136 -3.309 1.00 97.75 85 ILE A C 1
ATOM 693 O O . ILE A 1 85 ? -6.059 3.221 -3.563 1.00 97.75 85 ILE A O 1
ATOM 697 N N . LEU A 1 86 ? -7.579 4.725 -4.259 1.00 97.88 86 LEU A N 1
ATOM 698 C CA . LEU A 1 86 ? -7.503 4.331 -5.667 1.00 97.88 86 LEU A CA 1
ATOM 699 C C . LEU A 1 86 ? -6.081 4.507 -6.224 1.00 97.88 86 LEU A C 1
ATOM 701 O O . LEU A 1 86 ? -5.533 3.582 -6.825 1.00 97.88 86 LEU A O 1
ATOM 705 N N . ARG A 1 87 ? -5.451 5.661 -5.987 1.00 98.06 87 ARG A N 1
ATOM 706 C CA . ARG A 1 87 ? -4.085 5.947 -6.454 1.00 98.06 87 ARG A CA 1
ATOM 707 C C . ARG A 1 87 ? -3.054 5.004 -5.845 1.00 98.06 87 ARG A C 1
ATOM 709 O O . ARG A 1 87 ? -2.205 4.477 -6.562 1.00 98.06 87 ARG A O 1
ATOM 716 N N . PHE A 1 88 ? -3.154 4.703 -4.556 1.00 96.94 88 PHE A N 1
ATOM 717 C CA . PHE A 1 88 ? -2.263 3.737 -3.925 1.00 96.94 88 PHE A CA 1
ATOM 718 C C . PHE A 1 88 ? -2.480 2.311 -4.444 1.00 96.94 88 PHE A C 1
ATOM 720 O O . PHE A 1 88 ? -1.510 1.580 -4.617 1.00 96.94 88 PHE A O 1
ATOM 727 N N . GLN A 1 89 ? -3.705 1.907 -4.790 1.00 97.31 89 GLN A N 1
ATOM 728 C CA . GLN A 1 89 ? -3.938 0.618 -5.457 1.00 97.31 89 GLN A CA 1
ATOM 729 C C . GLN A 1 89 ? -3.292 0.555 -6.854 1.00 97.31 89 GLN A C 1
ATOM 731 O O . GLN A 1 89 ? -2.738 -0.484 -7.233 1.00 97.31 89 GLN A O 1
ATOM 736 N N . GLU A 1 90 ? -3.322 1.655 -7.615 1.00 96.88 90 GLU A N 1
ATOM 737 C CA . GLU A 1 90 ? -2.607 1.772 -8.895 1.00 96.88 90 GLU A CA 1
ATOM 738 C C . GLU A 1 90 ? -1.084 1.672 -8.683 1.00 96.88 90 GLU A C 1
ATOM 740 O O . GLU A 1 90 ? -0.406 0.926 -9.394 1.00 96.88 90 GLU A O 1
ATOM 745 N N . SER A 1 91 ? -0.561 2.352 -7.657 1.00 95.31 91 SER A N 1
ATOM 746 C CA . SER A 1 91 ? 0.849 2.309 -7.247 1.00 95.31 91 SER A CA 1
ATOM 747 C C . SER A 1 91 ? 1.283 0.878 -6.886 1.00 95.31 91 SER A C 1
ATOM 749 O O . SER A 1 91 ? 2.237 0.341 -7.454 1.00 95.31 91 SER A O 1
ATOM 751 N N . LEU A 1 92 ? 0.501 0.192 -6.047 1.00 95.31 92 LEU A N 1
ATOM 752 C CA . LEU A 1 92 ? 0.734 -1.200 -5.658 1.00 95.31 92 LEU A CA 1
ATOM 753 C C . LEU A 1 92 ? 0.737 -2.147 -6.863 1.00 95.31 92 LEU A C 1
ATOM 755 O O . LEU A 1 92 ? 1.518 -3.095 -6.919 1.00 95.31 92 LEU A O 1
ATOM 759 N N . SER A 1 93 ? -0.130 -1.895 -7.843 1.00 95.12 93 SER A N 1
ATOM 760 C CA . SER A 1 93 ? -0.205 -2.701 -9.064 1.00 95.12 93 SER A CA 1
ATOM 761 C C . SER A 1 93 ? 1.039 -2.528 -9.943 1.00 95.12 93 SER A C 1
ATOM 763 O O . SER A 1 93 ? 1.469 -3.482 -10.595 1.00 95.12 93 SER A O 1
ATOM 765 N N . ALA A 1 94 ? 1.654 -1.342 -9.934 1.00 93.19 94 ALA A N 1
ATOM 766 C CA . ALA A 1 94 ? 2.885 -1.074 -10.670 1.00 93.19 94 ALA A CA 1
ATOM 767 C C . ALA A 1 94 ? 4.075 -1.860 -10.096 1.00 93.19 94 ALA A C 1
ATOM 769 O O . ALA A 1 94 ? 4.810 -2.511 -10.854 1.00 93.19 94 ALA A O 1
ATOM 770 N N . LEU A 1 95 ? 4.240 -1.870 -8.767 1.00 91.69 95 LEU A N 1
ATOM 771 C CA . LEU A 1 95 ? 5.305 -2.610 -8.085 1.00 91.69 95 LEU A CA 1
ATOM 772 C C . LEU A 1 95 ? 4.795 -3.323 -6.813 1.00 91.69 95 LEU A C 1
ATOM 774 O O . LEU A 1 95 ? 4.936 -2.795 -5.714 1.00 91.69 95 LEU A O 1
ATOM 778 N N . PRO A 1 96 ? 4.265 -4.558 -6.933 1.00 92.38 96 PRO A N 1
ATOM 779 C CA . PRO A 1 96 ? 3.617 -5.261 -5.818 1.00 92.38 96 PRO A CA 1
ATOM 780 C C . PRO A 1 96 ? 4.505 -5.568 -4.606 1.00 92.38 96 PRO A C 1
ATOM 782 O O . PRO A 1 96 ? 3.984 -5.777 -3.511 1.00 92.38 96 PRO A O 1
ATOM 785 N N . GLU A 1 97 ? 5.826 -5.631 -4.794 1.00 91.25 97 GLU A N 1
ATOM 786 C CA . GLU A 1 97 ? 6.804 -5.869 -3.722 1.00 91.25 97 GLU A CA 1
ATOM 787 C C . GLU A 1 97 ? 7.090 -4.609 -2.889 1.00 91.25 97 GLU A C 1
ATOM 789 O O . GLU A 1 97 ? 7.621 -4.724 -1.787 1.00 91.25 97 GLU A O 1
ATOM 794 N N . TYR A 1 98 ? 6.719 -3.417 -3.377 1.00 92.06 98 TYR A N 1
ATOM 795 C CA . TYR A 1 98 ? 6.929 -2.157 -2.667 1.00 92.06 98 TYR A CA 1
ATOM 796 C C . TYR A 1 98 ? 5.895 -1.982 -1.546 1.00 92.06 98 TYR A C 1
ATOM 798 O O . TYR A 1 98 ? 4.845 -1.357 -1.699 1.00 92.06 98 TYR A O 1
ATOM 806 N N . PHE A 1 99 ? 6.194 -2.599 -0.406 1.00 91.44 99 PHE A N 1
ATOM 807 C CA . PHE A 1 99 ? 5.238 -2.839 0.672 1.00 91.44 99 PHE A CA 1
ATOM 808 C C . PHE A 1 99 ? 4.860 -1.605 1.494 1.00 91.44 99 PHE A C 1
ATOM 810 O O . PHE A 1 99 ? 3.856 -1.631 2.200 1.00 91.44 99 PHE A O 1
ATOM 817 N N . HIS A 1 100 ? 5.594 -0.498 1.374 1.00 90.19 100 HIS A N 1
ATOM 818 C CA . HIS A 1 100 ? 5.199 0.771 1.994 1.00 90.19 100 HIS A CA 1
ATOM 819 C C . HIS A 1 100 ? 3.822 1.246 1.513 1.00 90.19 100 HIS A C 1
ATOM 821 O O . HIS A 1 100 ? 3.071 1.833 2.286 1.00 90.19 100 HIS A O 1
ATOM 827 N N . VAL A 1 101 ? 3.441 0.917 0.273 1.00 92.81 101 VAL A N 1
ATOM 828 C CA . VAL A 1 101 ? 2.095 1.213 -0.233 1.00 92.81 101 VAL A CA 1
ATOM 829 C C . VAL A 1 101 ? 1.021 0.430 0.523 1.00 92.81 101 VAL A C 1
ATOM 831 O O . VAL A 1 101 ? -0.038 0.987 0.792 1.00 92.81 101 VAL A O 1
ATOM 834 N N . ASP A 1 102 ? 1.273 -0.824 0.920 1.00 94.56 102 ASP A N 1
ATOM 835 C CA . ASP A 1 102 ? 0.321 -1.577 1.746 1.00 94.56 102 ASP A CA 1
ATOM 836 C C . ASP A 1 102 ? 0.112 -0.901 3.109 1.00 94.56 102 ASP A C 1
ATOM 838 O O . ASP A 1 102 ? -1.013 -0.830 3.592 1.00 94.56 102 ASP A O 1
ATOM 842 N N . PHE A 1 103 ? 1.169 -0.350 3.712 1.00 93.31 103 PHE A N 1
ATOM 843 C CA . PHE A 1 103 ? 1.049 0.371 4.981 1.00 93.31 103 PHE A CA 1
ATOM 844 C C . PHE A 1 103 ? 0.224 1.650 4.844 1.00 93.31 103 PHE A C 1
ATOM 846 O O . PHE A 1 103 ? -0.697 1.884 5.620 1.00 93.31 103 PHE A O 1
ATOM 853 N N . ILE A 1 104 ? 0.520 2.464 3.830 1.00 92.88 104 ILE A N 1
ATOM 854 C CA . ILE A 1 104 ? -0.205 3.718 3.600 1.00 92.88 104 ILE A CA 1
ATOM 855 C C . ILE A 1 104 ? -1.664 3.442 3.226 1.00 92.88 104 ILE A C 1
ATOM 857 O O . ILE A 1 104 ? -2.556 4.151 3.685 1.00 92.88 104 ILE A O 1
ATOM 861 N N . LEU A 1 105 ? -1.938 2.379 2.462 1.00 95.75 105 LEU A N 1
ATOM 862 C CA . LEU A 1 105 ? -3.307 1.913 2.234 1.00 95.75 105 LEU A CA 1
ATOM 863 C C . LEU A 1 105 ? -4.006 1.566 3.546 1.00 95.75 105 LEU A C 1
ATOM 865 O O . LEU A 1 105 ? -5.181 1.883 3.696 1.00 95.75 105 LEU A O 1
ATOM 869 N N . ALA A 1 106 ? -3.315 0.914 4.483 1.00 95.81 106 ALA A N 1
ATOM 870 C CA . ALA A 1 106 ? -3.895 0.590 5.778 1.00 95.81 106 ALA A CA 1
ATOM 871 C C . ALA A 1 106 ? -4.284 1.854 6.557 1.00 95.81 106 ALA A C 1
ATOM 873 O O . ALA A 1 106 ? -5.419 1.939 7.017 1.00 95.81 106 ALA A O 1
ATOM 874 N N . LEU A 1 107 ? -3.401 2.857 6.606 1.00 93.38 107 LEU A N 1
ATOM 875 C CA . LEU A 1 107 ? -3.697 4.157 7.217 1.00 93.38 107 LEU A CA 1
ATOM 876 C C . LEU A 1 107 ? -4.878 4.864 6.537 1.00 93.38 107 LEU A C 1
ATOM 878 O O . LEU A 1 107 ? -5.786 5.332 7.216 1.00 93.38 107 LEU A O 1
ATOM 882 N N . ALA A 1 108 ? -4.908 4.894 5.202 1.00 94.81 108 ALA A N 1
ATOM 883 C CA . ALA A 1 108 ? -6.002 5.502 4.445 1.00 94.81 108 ALA A CA 1
ATOM 884 C C . ALA A 1 108 ? -7.347 4.794 4.700 1.00 94.81 108 ALA A C 1
ATOM 886 O O . ALA A 1 108 ? -8.391 5.438 4.791 1.00 94.81 108 ALA A O 1
ATOM 887 N N . TYR A 1 109 ? -7.341 3.465 4.844 1.00 97.12 109 TYR A N 1
ATOM 888 C CA . TYR A 1 109 ? -8.537 2.715 5.225 1.00 97.12 109 TYR A CA 1
ATOM 889 C C . TYR A 1 109 ? -8.957 2.974 6.677 1.00 97.12 109 TYR A C 1
ATOM 891 O O . TYR A 1 109 ? -10.156 3.074 6.927 1.00 97.12 109 TYR A O 1
ATOM 899 N N . GLU A 1 110 ? -8.016 3.124 7.616 1.00 94.50 110 GLU A N 1
ATOM 900 C CA . GLU A 1 110 ? -8.334 3.542 8.990 1.00 94.50 110 GLU A CA 1
ATOM 901 C C . GLU A 1 110 ? -8.976 4.933 9.015 1.00 94.50 110 GLU A C 1
ATOM 903 O O . GLU A 1 110 ? -9.992 5.113 9.680 1.00 94.50 110 GLU A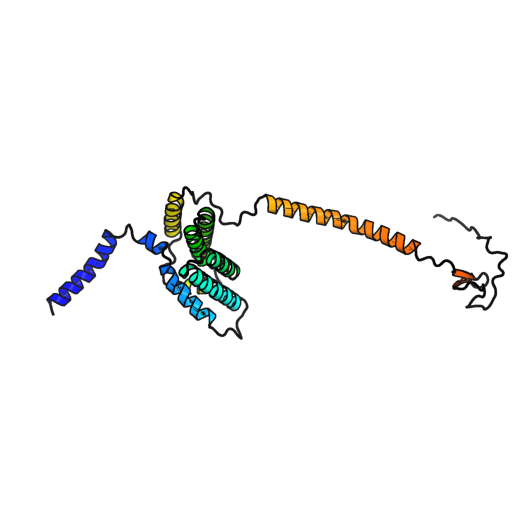 O 1
ATOM 908 N N . GLU A 1 111 ? -8.439 5.887 8.250 1.00 93.19 111 GLU A N 1
ATOM 909 C CA . GLU A 1 111 ? -8.990 7.243 8.118 1.00 93.19 111 GLU A CA 1
ATOM 910 C C . GLU A 1 111 ? -10.412 7.227 7.537 1.00 93.19 111 GLU A C 1
ATOM 912 O O . GLU A 1 111 ? -11.291 7.951 7.999 1.00 93.19 111 GLU A O 1
ATOM 917 N N . LYS A 1 112 ? -10.669 6.329 6.578 1.00 95.50 112 LYS A N 1
ATOM 918 C CA . LYS A 1 112 ? -12.006 6.082 6.023 1.00 95.50 112 LYS A CA 1
ATOM 919 C C . LYS A 1 112 ? -12.947 5.343 6.994 1.00 95.50 112 LYS A C 1
ATOM 921 O O . LYS A 1 112 ? -14.157 5.320 6.775 1.00 95.50 112 LYS A O 1
ATOM 926 N N . GLY A 1 113 ? -12.415 4.707 8.038 1.00 95.94 113 GLY A N 1
ATOM 927 C CA . GLY A 1 113 ? -13.159 3.844 8.961 1.00 95.94 113 GLY A CA 1
ATOM 928 C C . GLY A 1 113 ? -13.370 2.401 8.475 1.00 95.94 113 GLY A C 1
ATOM 929 O O . GLY A 1 113 ? -14.075 1.633 9.127 1.00 95.94 113 GLY A O 1
ATOM 930 N N . ASP A 1 114 ? -12.754 1.992 7.361 1.00 96.88 114 ASP A N 1
ATOM 931 C CA . ASP A 1 114 ? -12.784 0.611 6.859 1.00 96.88 114 ASP A CA 1
ATOM 932 C C . ASP A 1 114 ? -11.680 -0.234 7.522 1.00 96.88 114 ASP A C 1
ATOM 934 O O . ASP A 1 114 ? -10.663 -0.589 6.919 1.00 96.88 114 ASP A O 1
ATOM 938 N N . ILE A 1 115 ? -11.881 -0.548 8.804 1.00 97.25 115 ILE A N 1
ATOM 939 C CA . ILE A 1 115 ? -10.881 -1.241 9.633 1.00 97.25 115 ILE A CA 1
ATOM 940 C C . ILE A 1 115 ? -10.565 -2.652 9.094 1.00 97.25 115 ILE A C 1
ATOM 942 O O . ILE A 1 115 ? -9.425 -3.109 9.165 1.00 97.25 115 ILE A O 1
ATOM 946 N N . GLU A 1 116 ? -11.531 -3.338 8.481 1.00 95.62 116 GLU A N 1
ATOM 947 C CA . GLU A 1 116 ? -11.322 -4.664 7.878 1.00 95.62 116 GLU A CA 1
ATOM 948 C C . GLU A 1 116 ? -10.370 -4.609 6.674 1.00 95.62 116 GLU A C 1
ATOM 950 O O . GLU A 1 116 ? -9.498 -5.468 6.496 1.00 95.62 116 GLU A O 1
ATOM 955 N N . SER A 1 117 ? -10.506 -3.595 5.816 1.00 96.38 117 SER A N 1
ATOM 956 C CA . SER A 1 117 ? -9.545 -3.364 4.735 1.00 96.38 117 SER A CA 1
ATOM 957 C C . SER A 1 117 ? -8.190 -2.906 5.270 1.00 96.38 117 SER A C 1
ATOM 959 O O . SER A 1 117 ? -7.165 -3.380 4.772 1.00 96.38 117 SER A O 1
ATOM 961 N N . ALA A 1 118 ? -8.165 -2.083 6.324 1.00 97.31 118 ALA A N 1
ATOM 962 C CA . ALA A 1 118 ? -6.926 -1.679 6.980 1.00 97.31 118 ALA A CA 1
ATOM 963 C C . ALA A 1 118 ? -6.140 -2.879 7.526 1.00 97.31 118 ALA A C 1
ATOM 965 O O . ALA A 1 118 ? -4.961 -3.042 7.213 1.00 97.31 118 ALA A O 1
ATOM 966 N N . ALA A 1 119 ? -6.801 -3.779 8.257 1.00 97.38 119 ALA A N 1
ATOM 967 C CA . ALA A 1 119 ? -6.183 -4.979 8.811 1.00 97.38 119 ALA A CA 1
ATOM 968 C C . ALA A 1 119 ? -5.580 -5.878 7.720 1.00 97.38 119 ALA A C 1
ATOM 970 O O . ALA A 1 119 ? -4.462 -6.380 7.863 1.00 97.38 119 ALA A O 1
ATOM 971 N N . ARG A 1 120 ? -6.282 -6.057 6.591 1.00 96.62 120 ARG A N 1
ATOM 972 C CA . ARG A 1 120 ? -5.768 -6.824 5.441 1.00 96.62 120 ARG A CA 1
ATOM 973 C C . ARG A 1 120 ? -4.531 -6.176 4.823 1.00 96.62 120 ARG A C 1
ATOM 975 O O . ARG A 1 120 ? -3.562 -6.878 4.529 1.00 96.62 120 ARG A O 1
ATOM 982 N N . SER A 1 121 ? -4.543 -4.857 4.668 1.00 96.62 121 SER A N 1
ATOM 983 C CA . SER A 1 121 ? -3.398 -4.090 4.176 1.00 96.62 121 SER A CA 1
ATOM 984 C C . SER A 1 121 ? -2.201 -4.173 5.132 1.00 96.62 121 SER A C 1
ATOM 986 O O . SER A 1 121 ? -1.095 -4.490 4.699 1.00 96.62 121 SER A O 1
ATOM 988 N N . TYR A 1 122 ? -2.413 -4.039 6.443 1.00 96.38 122 TYR A N 1
ATOM 989 C CA . TYR A 1 122 ? -1.363 -4.244 7.443 1.00 96.38 122 TYR A CA 1
ATOM 990 C C . TYR A 1 122 ? -0.796 -5.668 7.429 1.00 96.38 122 TYR A C 1
ATOM 992 O O . TYR A 1 122 ? 0.414 -5.864 7.551 1.00 96.38 122 TYR A O 1
ATOM 1000 N N . LYS A 1 123 ? -1.647 -6.682 7.244 1.00 96.69 123 LYS A N 1
ATOM 1001 C CA . LYS A 1 123 ? -1.199 -8.072 7.106 1.00 96.69 123 LYS A CA 1
ATOM 1002 C C . LYS A 1 123 ? -0.311 -8.251 5.872 1.00 96.69 123 LYS A C 1
ATOM 1004 O O . LYS A 1 123 ? 0.740 -8.879 5.970 1.00 96.69 123 LYS A O 1
ATOM 1009 N N . SER A 1 124 ? -0.713 -7.672 4.738 1.00 96.12 124 SER A N 1
ATOM 1010 C CA . SER A 1 124 ? 0.076 -7.655 3.499 1.00 96.12 124 SER A CA 1
ATOM 1011 C C . SER A 1 124 ? 1.431 -6.964 3.701 1.00 96.12 124 SER A C 1
ATOM 1013 O O . SER A 1 124 ? 2.463 -7.528 3.334 1.00 96.12 124 SER A O 1
ATOM 1015 N N . TYR A 1 125 ? 1.448 -5.799 4.360 1.00 95.06 125 TYR A N 1
ATOM 1016 C CA . TYR A 1 125 ? 2.672 -5.089 4.741 1.00 95.06 125 TYR A CA 1
ATOM 1017 C C . TYR A 1 125 ? 3.622 -5.988 5.543 1.00 95.06 125 TYR A C 1
ATOM 1019 O O . TYR A 1 125 ? 4.772 -6.162 5.150 1.00 95.06 125 TYR A O 1
ATOM 1027 N N . LEU A 1 126 ? 3.132 -6.617 6.616 1.00 95.25 126 LEU A N 1
ATOM 1028 C CA . LEU A 1 126 ? 3.933 -7.483 7.487 1.00 95.25 126 LEU A CA 1
ATOM 1029 C C . LEU A 1 126 ? 4.522 -8.685 6.740 1.00 95.25 126 LEU A C 1
ATOM 1031 O O . LEU A 1 126 ? 5.700 -9.000 6.897 1.00 95.25 126 LEU A O 1
ATOM 1035 N N . GLU A 1 127 ? 3.729 -9.349 5.900 1.00 94.44 127 GLU A N 1
ATOM 1036 C CA . GLU A 1 127 ? 4.202 -10.488 5.107 1.00 94.44 127 GLU A CA 1
ATOM 1037 C C . GLU A 1 127 ? 5.309 -10.089 4.132 1.00 94.44 127 GLU A C 1
ATOM 1039 O O . GLU A 1 127 ? 6.284 -10.824 3.957 1.00 94.44 127 GLU A O 1
ATOM 1044 N N . LYS A 1 128 ? 5.173 -8.928 3.488 1.00 93.62 128 LYS A N 1
ATOM 1045 C CA . LYS A 1 128 ? 6.166 -8.441 2.533 1.00 93.62 128 LYS A CA 1
ATOM 1046 C C . LYS A 1 128 ? 7.408 -7.886 3.221 1.00 93.62 128 LYS A C 1
ATOM 1048 O O . LYS A 1 128 ? 8.500 -8.124 2.720 1.00 93.62 128 LYS A O 1
ATOM 1053 N N . LEU A 1 129 ? 7.252 -7.222 4.362 1.00 92.50 129 LEU A N 1
ATOM 1054 C CA . LEU A 1 129 ? 8.354 -6.780 5.209 1.00 92.50 129 LEU A CA 1
ATOM 1055 C C . LEU A 1 129 ? 9.199 -7.973 5.671 1.00 92.50 129 LEU A C 1
ATOM 1057 O O . LEU A 1 129 ? 10.421 -7.935 5.561 1.00 92.50 129 LEU A O 1
ATOM 1061 N N . ASN A 1 130 ? 8.558 -9.062 6.106 1.00 93.06 130 ASN A N 1
ATOM 1062 C CA . ASN A 1 130 ? 9.268 -10.286 6.475 1.00 93.06 130 ASN A CA 1
ATOM 1063 C C . ASN A 1 130 ? 10.054 -10.859 5.282 1.00 93.06 130 ASN A C 1
ATOM 1065 O O . ASN A 1 130 ? 11.238 -11.158 5.396 1.00 93.06 130 ASN A O 1
ATOM 1069 N N . LYS A 1 131 ? 9.432 -10.943 4.097 1.00 93.19 131 LYS A N 1
ATOM 1070 C CA . LYS A 1 131 ? 10.116 -11.396 2.870 1.00 93.19 131 LYS A CA 1
ATOM 1071 C C . LYS A 1 131 ? 11.294 -10.498 2.488 1.00 93.19 131 LYS A C 1
ATOM 1073 O O . LYS A 1 131 ? 12.329 -11.010 2.067 1.00 93.19 131 LYS A O 1
ATOM 1078 N N . PHE A 1 132 ? 11.145 -9.183 2.642 1.00 90.81 132 PHE A N 1
ATOM 1079 C CA . PHE A 1 132 ? 12.221 -8.222 2.427 1.00 90.81 132 PHE A CA 1
ATOM 1080 C C . PHE A 1 132 ? 13.394 -8.478 3.385 1.00 90.81 132 PHE A C 1
ATOM 1082 O O . PHE A 1 132 ? 14.522 -8.622 2.924 1.00 90.81 132 PHE A O 1
ATOM 1089 N N . GLN A 1 133 ? 13.128 -8.643 4.687 1.00 88.69 133 GLN A N 1
ATOM 1090 C CA . GLN A 1 133 ? 14.150 -8.948 5.702 1.00 88.69 133 GLN A CA 1
ATOM 1091 C C . GLN A 1 133 ? 14.827 -10.308 5.482 1.00 88.69 133 GLN A C 1
ATOM 1093 O O . GLN A 1 133 ? 16.008 -10.466 5.772 1.00 88.69 133 GLN A O 1
ATOM 1098 N N . MET A 1 134 ? 14.114 -11.273 4.898 1.00 90.44 134 MET A N 1
ATOM 1099 C CA . MET A 1 134 ? 14.676 -12.553 4.453 1.00 90.44 134 MET A CA 1
ATOM 1100 C C . MET A 1 134 ? 15.523 -12.444 3.167 1.00 90.44 134 MET A C 1
ATOM 1102 O O . MET A 1 134 ? 16.028 -13.457 2.686 1.00 90.44 134 MET A O 1
ATOM 1106 N N . GLY A 1 135 ? 15.663 -11.253 2.573 1.00 88.88 135 GLY A N 1
ATOM 1107 C CA . GLY A 1 135 ? 16.451 -11.030 1.357 1.00 88.88 135 GLY A CA 1
ATOM 1108 C C . GLY A 1 135 ? 15.773 -11.503 0.068 1.00 88.88 135 GLY A C 1
ATOM 1109 O O . GLY A 1 135 ? 16.440 -11.703 -0.946 1.00 88.88 135 GLY A O 1
ATOM 1110 N N . LEU A 1 136 ? 14.449 -11.692 0.070 1.00 90.25 136 LEU A N 1
ATOM 1111 C CA . LEU A 1 136 ? 13.721 -12.246 -1.080 1.00 90.25 136 LEU A CA 1
ATOM 1112 C C . LEU A 1 136 ? 13.414 -11.209 -2.175 1.00 90.25 136 LEU A C 1
ATOM 1114 O O . LEU A 1 136 ? 12.904 -11.571 -3.234 1.00 90.25 136 LEU A O 1
ATOM 1118 N N . TYR A 1 137 ? 13.730 -9.932 -1.950 1.00 88.19 137 TYR A N 1
ATOM 1119 C CA . TYR A 1 137 ? 13.414 -8.813 -2.846 1.00 88.19 137 TYR A CA 1
ATOM 1120 C C . TYR A 1 137 ? 14.663 -8.247 -3.516 1.00 88.19 137 TYR A C 1
ATOM 1122 O O . TYR A 1 137 ? 15.170 -7.199 -3.146 1.00 88.19 137 TYR A O 1
ATOM 1130 N N . ARG A 1 138 ? 15.173 -8.927 -4.546 1.00 76.38 138 ARG A N 1
ATOM 1131 C CA . ARG A 1 138 ? 16.447 -8.539 -5.178 1.00 76.38 138 ARG A CA 1
ATOM 1132 C C . ARG A 1 138 ? 16.369 -7.272 -6.037 1.00 76.38 138 ARG A C 1
ATOM 1134 O O . ARG A 1 138 ? 17.276 -6.451 -6.000 1.00 76.38 138 ARG A O 1
ATOM 1141 N N . PHE A 1 139 ? 15.323 -7.126 -6.851 1.00 80.75 139 PHE A N 1
ATOM 1142 C CA . PHE A 1 139 ? 15.212 -6.005 -7.799 1.00 80.75 139 PHE A CA 1
ATOM 1143 C C . PHE A 1 139 ? 14.568 -4.762 -7.189 1.00 80.75 139 PHE A C 1
ATOM 1145 O O . PHE A 1 139 ? 14.810 -3.652 -7.654 1.00 80.75 139 PHE A O 1
ATOM 1152 N N . THR A 1 140 ? 13.732 -4.950 -6.171 1.00 85.06 140 THR A N 1
ATOM 1153 C CA . THR A 1 140 ? 12.982 -3.876 -5.517 1.00 85.06 140 THR A CA 1
ATOM 1154 C C . THR A 1 140 ? 13.673 -3.357 -4.263 1.00 85.06 140 THR A C 1
ATOM 1156 O O . THR A 1 140 ? 13.408 -2.213 -3.897 1.00 85.06 140 THR A O 1
ATOM 1159 N N . ALA A 1 141 ? 14.613 -4.114 -3.676 1.00 86.06 141 ALA A N 1
ATOM 1160 C CA . ALA A 1 141 ? 15.410 -3.667 -2.534 1.00 86.06 141 ALA A CA 1
ATOM 1161 C C . ALA A 1 141 ? 16.050 -2.288 -2.726 1.00 86.06 141 ALA A C 1
ATOM 1163 O O . ALA A 1 141 ? 15.825 -1.451 -1.859 1.00 86.06 141 ALA A O 1
ATOM 1164 N N . PRO A 1 142 ? 16.708 -1.961 -3.859 1.00 85.19 142 PRO A N 1
ATOM 1165 C CA . PRO A 1 142 ? 17.301 -0.637 -4.021 1.00 85.19 142 PRO A CA 1
ATOM 1166 C C . PRO A 1 142 ? 16.270 0.490 -3.930 1.00 85.19 142 PRO A C 1
ATOM 1168 O O . PRO A 1 142 ? 16.553 1.544 -3.376 1.00 85.19 142 PRO A O 1
ATOM 1171 N N . VAL A 1 143 ? 15.060 0.292 -4.459 1.00 86.81 143 VAL A N 1
ATOM 1172 C CA . VAL A 1 143 ? 13.997 1.305 -4.369 1.00 86.81 143 VAL A CA 1
ATOM 1173 C C . VAL A 1 143 ? 13.508 1.424 -2.928 1.00 86.81 143 VAL A C 1
ATOM 1175 O O . VAL A 1 143 ? 13.385 2.532 -2.422 1.00 86.81 143 VAL A O 1
ATOM 1178 N N . ILE A 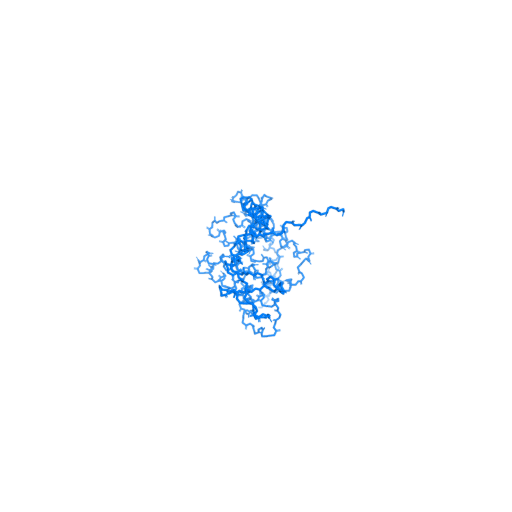1 144 ? 13.273 0.293 -2.259 1.00 87.38 144 ILE A N 1
ATOM 1179 C CA . ILE A 1 144 ? 12.826 0.239 -0.861 1.00 87.38 144 ILE A CA 1
ATOM 1180 C C . ILE A 1 144 ? 13.836 0.954 0.049 1.00 87.38 144 ILE A C 1
ATOM 1182 O O . ILE A 1 144 ? 13.464 1.887 0.758 1.00 87.38 144 ILE A O 1
ATOM 1186 N N . GLU A 1 145 ? 15.114 0.595 -0.056 1.00 84.19 145 GLU A N 1
ATOM 1187 C CA . GLU A 1 145 ? 16.222 1.158 0.723 1.00 84.19 145 GLU A CA 1
ATOM 1188 C C . GLU A 1 145 ? 16.441 2.652 0.457 1.00 84.19 145 GLU A C 1
ATOM 1190 O O . GLU A 1 145 ? 16.728 3.397 1.385 1.00 84.19 145 GLU A O 1
ATOM 1195 N N . ASN A 1 146 ? 16.274 3.126 -0.784 1.00 81.19 146 ASN A N 1
ATOM 1196 C CA . ASN A 1 146 ? 16.433 4.552 -1.094 1.00 81.19 146 ASN A CA 1
ATOM 1197 C C . ASN A 1 146 ? 15.215 5.401 -0.701 1.00 81.19 146 ASN A C 1
ATOM 1199 O O . ASN A 1 146 ? 15.353 6.598 -0.461 1.00 81.19 146 ASN A O 1
ATOM 1203 N N . THR A 1 147 ? 14.013 4.820 -0.645 1.00 77.19 147 THR A N 1
ATOM 1204 C CA . THR A 1 147 ? 12.800 5.570 -0.280 1.00 77.19 147 THR A CA 1
ATOM 1205 C C . THR A 1 147 ? 12.689 5.869 1.212 1.00 77.19 147 THR A C 1
ATOM 1207 O O . THR A 1 147 ? 11.928 6.764 1.590 1.00 77.19 147 THR A O 1
ATOM 1210 N N . VAL A 1 148 ? 13.457 5.177 2.060 1.00 66.94 148 VAL A N 1
ATOM 1211 C CA . VAL A 1 148 ? 13.409 5.327 3.519 1.00 66.94 148 VAL A CA 1
ATOM 1212 C C . VAL A 1 148 ? 14.819 5.398 4.100 1.00 66.94 148 VAL A C 1
ATOM 1214 O O . VAL A 1 148 ? 15.625 4.492 3.928 1.00 66.94 148 VAL A O 1
ATOM 1217 N N . SER A 1 149 ? 15.097 6.447 4.871 1.00 52.03 149 SER A N 1
ATOM 1218 C CA . SER A 1 149 ? 16.254 6.498 5.763 1.00 52.03 149 SER A CA 1
ATOM 1219 C C . SER A 1 149 ? 16.048 5.560 6.962 1.00 52.03 149 SER A C 1
ATOM 1221 O O . SER A 1 149 ? 15.125 5.778 7.739 1.00 52.03 149 SER A O 1
ATOM 1223 N N . PHE A 1 150 ? 16.914 4.554 7.123 1.00 46.25 150 PHE A N 1
ATOM 1224 C CA . PHE A 1 150 ? 17.220 3.785 8.351 1.00 46.25 150 PHE A CA 1
ATOM 1225 C C . PHE A 1 150 ? 16.103 3.080 9.168 1.00 46.25 150 PHE A C 1
ATOM 1227 O O . PHE A 1 150 ? 16.446 2.193 9.943 1.00 46.25 150 PHE A O 1
ATOM 1234 N N . ASP A 1 151 ? 14.809 3.373 9.007 1.00 55.53 151 ASP A N 1
ATOM 1235 C CA . ASP A 1 151 ? 13.742 2.899 9.913 1.00 55.53 151 ASP A CA 1
ATOM 1236 C C . ASP A 1 151 ? 12.737 1.937 9.247 1.00 55.53 151 ASP A C 1
ATOM 1238 O O . ASP A 1 151 ? 11.507 2.046 9.371 1.00 55.53 151 ASP A O 1
ATOM 1242 N N . ILE A 1 152 ? 13.264 0.950 8.514 1.00 62.09 152 ILE A N 1
ATOM 1243 C CA . ILE A 1 152 ? 12.506 -0.278 8.264 1.00 62.09 152 ILE A CA 1
ATOM 1244 C C . ILE A 1 152 ? 12.401 -0.981 9.615 1.00 62.09 152 ILE A C 1
ATOM 1246 O O . ILE A 1 152 ? 13.331 -1.658 10.051 1.00 62.09 152 ILE A O 1
ATOM 1250 N N . SER A 1 153 ? 11.276 -0.773 10.297 1.00 67.00 153 SER A N 1
ATOM 1251 C CA . SER A 1 153 ? 11.026 -1.360 11.607 1.00 67.00 153 SER A CA 1
ATOM 1252 C C . SER A 1 153 ? 11.256 -2.873 11.544 1.00 67.00 153 SER A C 1
ATOM 1254 O O . SER A 1 153 ? 10.856 -3.528 10.576 1.00 67.00 153 SER A O 1
ATOM 1256 N N . SER A 1 154 ? 11.906 -3.442 12.567 1.00 80.94 154 SER A N 1
ATOM 1257 C CA . SER A 1 154 ? 11.990 -4.901 12.719 1.00 80.94 154 SER A CA 1
ATOM 1258 C C . SER A 1 154 ? 10.598 -5.499 12.519 1.00 80.94 154 SER A C 1
ATOM 1260 O O . SER A 1 154 ? 9.622 -4.943 13.033 1.00 80.94 154 SER A O 1
ATOM 1262 N N . TYR A 1 155 ? 10.491 -6.604 11.771 1.00 84.25 155 TYR A N 1
ATOM 1263 C CA . TYR A 1 155 ? 9.200 -7.251 11.531 1.00 84.25 155 TYR A CA 1
ATOM 1264 C C . TYR A 1 155 ? 8.469 -7.518 12.848 1.00 84.25 155 TYR A C 1
ATOM 1266 O O . TYR A 1 155 ? 7.262 -7.311 12.928 1.00 84.25 155 TYR A O 1
ATOM 1274 N N . GLU A 1 156 ? 9.205 -7.896 13.894 1.00 85.69 156 GLU A N 1
ATOM 1275 C CA . GLU A 1 156 ? 8.637 -8.145 15.216 1.00 85.69 156 GLU A CA 1
ATOM 1276 C C . GLU A 1 156 ? 8.031 -6.887 15.840 1.00 85.69 156 GLU A C 1
ATOM 1278 O O . GLU A 1 156 ? 6.879 -6.918 16.273 1.00 85.69 156 GLU A O 1
ATOM 1283 N N . ASN A 1 157 ? 8.741 -5.757 15.787 1.00 87.50 157 ASN A N 1
ATOM 1284 C CA . ASN A 1 157 ? 8.240 -4.483 16.307 1.00 87.50 157 ASN A CA 1
ATOM 1285 C C . ASN A 1 157 ? 7.009 -4.021 15.518 1.00 87.50 157 ASN A C 1
ATOM 1287 O O . ASN A 1 157 ? 5.988 -3.661 16.099 1.00 87.50 157 ASN A O 1
ATOM 1291 N N . ALA A 1 158 ? 7.076 -4.079 14.186 1.00 89.88 158 ALA A N 1
ATOM 1292 C CA . ALA A 1 158 ? 5.948 -3.727 13.331 1.00 89.88 158 ALA A CA 1
ATOM 1293 C C . ALA A 1 158 ? 4.729 -4.617 13.617 1.00 89.88 158 ALA A C 1
ATOM 1295 O O . ALA A 1 158 ? 3.603 -4.128 13.720 1.00 89.88 158 ALA A O 1
ATOM 1296 N N . ARG A 1 159 ? 4.950 -5.927 13.777 1.00 92.88 159 ARG A N 1
ATOM 1297 C CA . ARG A 1 159 ? 3.907 -6.908 14.084 1.00 92.88 159 ARG A CA 1
ATOM 1298 C C . ARG A 1 159 ? 3.251 -6.613 15.422 1.00 92.88 159 ARG A C 1
ATOM 1300 O O . ARG A 1 159 ? 2.025 -6.680 15.500 1.00 92.88 159 ARG A O 1
ATOM 1307 N N . GLU A 1 160 ? 4.031 -6.289 16.446 1.00 91.25 160 GLU A N 1
ATOM 1308 C CA . GLU A 1 160 ? 3.521 -5.936 17.769 1.00 91.25 160 GLU A CA 1
ATOM 1309 C C . GLU A 1 160 ? 2.657 -4.670 17.716 1.00 91.25 160 GLU A C 1
ATOM 1311 O O . GLU A 1 160 ? 1.497 -4.705 18.132 1.00 91.25 160 GLU A O 1
ATOM 1316 N N . LEU A 1 161 ? 3.181 -3.582 17.139 1.00 91.81 161 LEU A N 1
ATOM 1317 C CA . LEU A 1 161 ? 2.485 -2.294 17.045 1.00 91.81 161 LEU A CA 1
ATOM 1318 C C . LEU A 1 161 ? 1.167 -2.417 16.273 1.00 91.81 161 LEU A C 1
ATOM 1320 O O . LEU A 1 161 ? 0.122 -1.960 16.738 1.00 91.81 161 LEU A O 1
ATOM 1324 N N . ILE A 1 162 ? 1.197 -3.091 15.121 1.00 94.56 162 ILE A N 1
ATOM 1325 C CA . ILE A 1 162 ? 0.007 -3.349 14.304 1.00 94.56 162 ILE A CA 1
ATOM 1326 C C . ILE A 1 162 ? -0.990 -4.226 15.058 1.00 94.56 162 ILE A C 1
ATOM 1328 O O . ILE A 1 162 ? -2.175 -3.904 15.093 1.00 94.56 162 ILE A O 1
ATOM 1332 N N . SER A 1 163 ? -0.540 -5.317 15.684 1.00 94.69 163 SER A N 1
ATOM 1333 C CA . SER A 1 163 ? -1.441 -6.221 16.413 1.00 94.69 163 SER A CA 1
ATOM 1334 C C . SER A 1 163 ? -2.123 -5.505 17.574 1.00 94.69 163 SER A C 1
ATOM 1336 O O . SER A 1 163 ? -3.330 -5.649 17.755 1.00 94.69 163 SER A O 1
ATOM 1338 N N . ARG A 1 164 ? -1.379 -4.680 18.320 1.00 93.88 164 ARG A N 1
ATOM 1339 C CA . ARG A 1 164 ? -1.918 -3.863 19.411 1.00 93.88 164 ARG A CA 1
ATOM 1340 C C . ARG A 1 164 ? -2.942 -2.851 18.905 1.00 93.88 164 ARG A C 1
ATOM 1342 O O . ARG A 1 164 ? -4.013 -2.724 19.494 1.00 93.88 164 ARG A O 1
ATOM 1349 N N . ARG A 1 165 ? -2.644 -2.161 17.801 1.00 93.81 165 ARG A N 1
ATOM 1350 C CA . ARG A 1 165 ? -3.556 -1.192 17.184 1.00 93.81 165 ARG A CA 1
ATOM 1351 C C . ARG A 1 165 ? -4.848 -1.848 16.702 1.00 93.81 165 ARG A C 1
ATOM 1353 O O . ARG A 1 165 ? -5.924 -1.366 17.036 1.00 93.81 165 ARG A O 1
ATOM 1360 N N . MET A 1 166 ? -4.749 -2.974 15.999 1.00 95.94 166 MET A N 1
ATOM 1361 C CA . MET A 1 166 ? -5.902 -3.715 15.470 1.00 95.94 166 MET A CA 1
ATOM 1362 C C . MET A 1 166 ? -6.748 -4.360 16.576 1.00 95.94 166 MET A C 1
ATOM 1364 O O . MET A 1 166 ? -7.975 -4.376 16.482 1.00 95.94 166 MET A O 1
ATOM 1368 N N . ALA A 1 167 ? -6.127 -4.789 17.678 1.00 96.00 167 ALA A N 1
ATOM 1369 C CA . ALA A 1 167 ? -6.845 -5.302 18.842 1.00 96.00 167 ALA A CA 1
ATOM 1370 C C . ALA A 1 167 ? -7.779 -4.255 19.478 1.00 96.00 167 ALA A C 1
ATOM 1372 O O . ALA A 1 167 ? -8.846 -4.624 19.967 1.00 96.00 167 ALA A O 1
ATOM 1373 N N . ARG A 1 168 ? -7.449 -2.952 19.410 1.00 95.25 168 ARG A N 1
ATOM 1374 C CA . ARG A 1 168 ? -8.354 -1.871 19.865 1.00 95.25 168 ARG A CA 1
ATOM 1375 C C . ARG A 1 168 ? -9.656 -1.805 19.064 1.00 95.25 168 ARG A C 1
ATOM 1377 O O . ARG A 1 168 ? -10.649 -1.294 19.569 1.00 95.25 168 ARG A O 1
ATOM 1384 N N . HIS A 1 169 ? -9.661 -2.356 17.854 1.00 96.06 169 HIS A N 1
ATOM 1385 C CA . HIS A 1 169 ? -10.843 -2.488 17.008 1.00 96.06 169 HIS A CA 1
ATOM 1386 C C . HIS A 1 169 ? -11.458 -3.898 17.051 1.00 96.06 169 HIS A C 1
ATOM 1388 O O . HIS A 1 169 ? -12.330 -4.211 16.247 1.00 96.06 169 HIS A O 1
ATOM 1394 N N . GLY A 1 170 ? -11.013 -4.766 17.968 1.00 96.31 170 GLY A N 1
ATOM 1395 C CA . GLY A 1 170 ? -11.511 -6.139 18.086 1.00 96.31 170 GLY A CA 1
ATOM 1396 C C . GLY A 1 170 ? -10.992 -7.102 17.011 1.00 96.31 170 GLY A C 1
ATOM 1397 O O . GLY A 1 170 ? -11.545 -8.189 16.858 1.00 96.31 170 GLY A O 1
ATOM 1398 N N . ILE A 1 171 ? -9.936 -6.738 16.274 1.00 96.56 171 ILE A N 1
ATOM 1399 C CA . ILE A 1 171 ? -9.367 -7.568 15.206 1.00 96.56 171 ILE A CA 1
ATOM 1400 C C . ILE A 1 171 ? -8.152 -8.351 15.717 1.00 96.56 171 ILE A C 1
ATOM 1402 O O . ILE A 1 171 ? -7.138 -7.774 16.108 1.00 96.56 171 ILE A O 1
ATOM 1406 N N . ASP A 1 172 ? -8.218 -9.684 15.633 1.00 95.81 172 ASP A N 1
ATOM 1407 C CA . ASP A 1 172 ? -7.058 -10.562 15.827 1.00 95.81 172 ASP A CA 1
ATOM 1408 C C . ASP A 1 172 ? -6.315 -10.772 14.497 1.00 95.81 172 ASP A C 1
ATOM 1410 O O . ASP A 1 172 ? -6.767 -11.505 13.612 1.00 95.81 172 ASP A O 1
ATOM 1414 N N . MET A 1 173 ? -5.129 -10.169 14.377 1.00 94.75 173 MET A N 1
ATOM 1415 C CA . MET A 1 173 ? -4.273 -10.231 13.183 1.00 94.75 173 MET A CA 1
ATOM 1416 C C . MET A 1 173 ? -3.817 -11.647 12.786 1.00 94.75 173 MET A C 1
ATOM 1418 O O . MET A 1 173 ? -3.338 -11.855 11.663 1.00 94.75 173 MET A O 1
ATOM 1422 N N . ARG A 1 174 ? -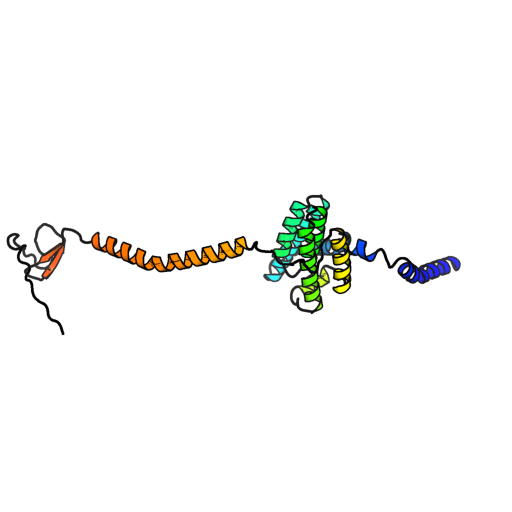3.963 -12.647 13.666 1.00 92.19 174 ARG A N 1
ATOM 1423 C CA . ARG A 1 174 ? -3.716 -14.061 13.330 1.00 92.19 174 ARG A CA 1
ATOM 1424 C C . ARG A 1 174 ? -4.798 -14.637 12.416 1.00 92.19 174 ARG A C 1
ATOM 1426 O O . ARG A 1 174 ? -4.494 -15.520 11.620 1.00 92.19 174 ARG A O 1
ATOM 1433 N N . ASN A 1 175 ? -6.016 -14.098 12.480 1.00 91.94 175 ASN A N 1
ATOM 1434 C CA . ASN A 1 175 ? -7.168 -14.550 11.693 1.00 91.94 175 ASN A CA 1
ATOM 1435 C C . ASN A 1 175 ? -7.349 -13.766 10.382 1.00 91.94 175 ASN A C 1
ATOM 1437 O O . ASN A 1 175 ? -8.155 -14.146 9.530 1.00 91.94 175 ASN A O 1
ATOM 1441 N N . VAL A 1 176 ? -6.598 -12.678 10.206 1.00 91.62 176 VAL A N 1
ATOM 1442 C CA . VAL A 1 176 ? -6.648 -11.832 9.012 1.00 91.62 176 VAL A CA 1
ATOM 1443 C C . VAL A 1 176 ? -5.827 -12.461 7.886 1.00 91.62 176 VAL A C 1
ATOM 1445 O O . VAL A 1 176 ? -4.639 -12.747 8.041 1.00 91.62 176 VAL A O 1
ATOM 1448 N N . SER A 1 177 ? -6.451 -12.642 6.721 1.00 83.38 177 SER A N 1
ATOM 1449 C CA . SER A 1 177 ? -5.771 -13.056 5.489 1.00 83.38 177 SER A CA 1
ATOM 1450 C C . SER A 1 177 ? -5.332 -11.838 4.671 1.00 83.38 177 SER A C 1
ATOM 1452 O O . SER A 1 177 ? -6.172 -10.991 4.373 1.00 83.38 177 SER A O 1
ATOM 1454 N N . SER A 1 178 ? -4.071 -11.786 4.230 1.00 69.38 178 SER A N 1
ATOM 1455 C CA . SER A 1 178 ? -3.541 -10.724 3.350 1.00 69.38 178 SER A CA 1
ATOM 1456 C C . SER A 1 178 ? -4.126 -10.740 1.933 1.00 69.38 178 SER A C 1
ATOM 1458 O O . SER A 1 178 ? -4.155 -9.720 1.247 1.00 69.38 178 SER A O 1
ATOM 1460 N N . GLY A 1 179 ? -4.597 -11.899 1.465 1.00 63.09 179 GLY A N 1
ATOM 1461 C CA . GLY A 1 179 ? -5.144 -12.046 0.121 1.00 63.09 179 GLY A CA 1
ATOM 1462 C C . GLY A 1 179 ? -6.463 -11.295 -0.067 1.00 63.09 179 GLY A C 1
ATOM 1463 O O . GLY A 1 179 ? -7.323 -11.275 0.818 1.00 63.09 179 GLY A O 1
ATOM 1464 N N . ARG A 1 180 ? -6.689 -10.769 -1.283 1.00 55.03 180 ARG A N 1
ATOM 1465 C CA . ARG A 1 180 ? -8.054 -10.527 -1.769 1.00 55.03 180 ARG A CA 1
ATOM 1466 C C . ARG A 1 180 ? -8.781 -11.867 -1.669 1.00 55.03 180 ARG A C 1
ATOM 1468 O O . ARG A 1 180 ? -8.558 -12.741 -2.503 1.00 55.03 180 ARG A O 1
ATOM 1475 N N . ARG A 1 181 ? -9.624 -12.060 -0.645 1.00 48.81 181 ARG A N 1
ATOM 1476 C CA . ARG A 1 181 ? -10.624 -13.130 -0.670 1.00 48.81 181 ARG A CA 1
ATOM 1477 C C . ARG A 1 181 ? -11.419 -12.887 -1.942 1.00 48.81 181 ARG A C 1
ATOM 1479 O O . ARG A 1 181 ? -12.257 -11.992 -1.972 1.00 48.81 181 ARG A O 1
ATOM 1486 N N . PHE A 1 182 ? -11.156 -13.659 -2.991 1.00 45.31 182 PHE A N 1
ATOM 1487 C CA . PHE A 1 182 ? -12.195 -13.892 -3.971 1.00 45.31 182 PHE A CA 1
ATOM 1488 C C . PHE A 1 182 ? -13.328 -14.507 -3.153 1.00 45.31 182 PHE A C 1
ATOM 1490 O O . PHE A 1 182 ? -13.105 -15.551 -2.524 1.00 45.31 182 PHE A O 1
ATOM 1497 N N . PRO A 1 183 ? -14.496 -13.846 -3.045 1.00 53.69 183 PRO A N 1
ATOM 1498 C CA . PRO A 1 183 ? -15.637 -14.474 -2.412 1.00 53.69 183 PRO A CA 1
ATOM 1499 C C . PRO A 1 183 ? -15.766 -15.856 -3.044 1.00 53.69 183 PRO A C 1
ATOM 1501 O O . PRO A 1 183 ? -15.594 -15.977 -4.258 1.00 53.69 183 PRO A O 1
ATOM 1504 N N . ARG A 1 184 ? -16.025 -16.901 -2.250 1.00 58.56 184 ARG A N 1
ATOM 1505 C CA . ARG A 1 184 ? -16.147 -18.281 -2.764 1.00 58.56 184 ARG A CA 1
ATOM 1506 C C . ARG A 1 184 ? -17.029 -18.340 -4.021 1.00 58.56 184 ARG A C 1
ATOM 1508 O O . ARG A 1 184 ? -16.740 -19.091 -4.940 1.00 58.56 184 ARG A O 1
ATOM 1515 N N . VAL A 1 185 ? -18.016 -17.447 -4.090 1.00 61.41 185 VAL A N 1
ATOM 1516 C CA . VAL A 1 185 ? -18.871 -17.153 -5.244 1.00 61.41 185 VAL A CA 1
ATOM 1517 C C . VAL A 1 185 ? -18.097 -16.890 -6.547 1.00 61.41 185 VAL A C 1
ATOM 1519 O O . VAL A 1 185 ? -18.431 -17.496 -7.553 1.00 61.41 185 VAL A O 1
ATOM 1522 N N . ILE A 1 186 ? -17.047 -16.060 -6.566 1.00 70.31 186 ILE A N 1
ATOM 1523 C CA . ILE A 1 186 ? -16.269 -15.765 -7.788 1.00 70.31 186 ILE A CA 1
ATOM 1524 C C . ILE A 1 186 ? -15.493 -16.997 -8.266 1.00 70.31 186 ILE A C 1
ATOM 1526 O O . ILE A 1 186 ? -15.439 -17.255 -9.465 1.00 70.31 186 ILE A O 1
ATOM 1530 N N . ILE A 1 187 ? -14.938 -17.789 -7.344 1.00 73.25 187 ILE A N 1
ATOM 1531 C CA . ILE A 1 187 ? -14.255 -19.047 -7.686 1.00 73.25 187 ILE A CA 1
ATOM 1532 C C . ILE A 1 187 ? -15.263 -20.046 -8.268 1.00 73.25 187 ILE A C 1
ATOM 1534 O O . ILE A 1 187 ? -14.990 -20.667 -9.292 1.00 73.25 187 ILE A O 1
ATOM 1538 N N . ILE A 1 188 ? -16.449 -20.155 -7.662 1.00 76.69 188 ILE A N 1
ATOM 1539 C CA . ILE A 1 188 ? -17.537 -21.013 -8.150 1.00 76.69 188 ILE A CA 1
ATOM 1540 C C . ILE A 1 188 ? -18.007 -20.562 -9.541 1.00 76.69 188 ILE A C 1
ATOM 1542 O O . ILE A 1 188 ? -18.131 -21.398 -10.432 1.00 76.69 188 ILE A O 1
ATOM 1546 N N . ILE A 1 189 ? -18.204 -19.256 -9.757 1.00 81.44 189 ILE A N 1
ATOM 1547 C CA . ILE A 1 189 ? -18.568 -18.690 -11.065 1.00 81.44 189 ILE A CA 1
ATOM 1548 C C . ILE A 1 189 ? -17.485 -19.001 -12.099 1.00 81.44 189 ILE A C 1
ATOM 1550 O O . ILE A 1 189 ? -17.805 -19.441 -13.198 1.00 81.44 189 ILE A O 1
ATOM 1554 N N . PHE A 1 190 ? -16.207 -18.827 -11.756 1.00 82.44 190 PHE A N 1
ATOM 1555 C CA . PHE A 1 190 ? -15.102 -19.119 -12.668 1.00 82.44 190 PHE A CA 1
ATOM 1556 C C . PHE A 1 190 ? -15.065 -20.602 -13.063 1.00 82.44 190 PHE A C 1
ATOM 1558 O O . PHE A 1 190 ? -14.987 -20.914 -14.250 1.00 82.44 190 PHE A O 1
ATOM 1565 N N . ILE A 1 191 ? -15.204 -21.516 -12.096 1.00 85.69 191 ILE A N 1
ATOM 1566 C CA . ILE A 1 191 ? -15.277 -22.963 -12.352 1.00 85.69 191 ILE A CA 1
ATOM 1567 C C . ILE A 1 191 ? -16.476 -23.295 -13.251 1.00 85.69 191 ILE A C 1
ATOM 1569 O O . ILE A 1 191 ? -16.333 -24.056 -14.210 1.00 85.69 191 ILE A O 1
ATOM 1573 N N . PHE A 1 192 ? -17.640 -22.694 -12.988 1.00 87.56 192 PHE A N 1
ATOM 1574 C CA . PHE A 1 192 ? -18.842 -22.900 -13.793 1.00 87.56 192 PHE A CA 1
ATOM 1575 C C . PHE A 1 192 ? -18.666 -22.397 -15.233 1.00 87.56 192 PHE A C 1
ATOM 1577 O O . PHE A 1 192 ? -18.992 -23.113 -16.178 1.00 87.56 192 PHE A O 1
ATOM 1584 N N . CYS A 1 193 ? -18.084 -21.209 -15.422 1.00 85.75 193 CYS A N 1
ATOM 1585 C CA . CYS A 1 193 ? -17.806 -20.639 -16.742 1.00 85.75 193 CYS A CA 1
ATOM 1586 C C . CYS A 1 193 ? -16.807 -21.486 -17.545 1.00 85.75 193 CYS A C 1
ATOM 1588 O O . CYS A 1 193 ? -17.020 -21.717 -18.736 1.00 85.75 193 CYS A O 1
ATOM 1590 N N . VAL A 1 194 ? -15.748 -21.990 -16.903 1.00 87.31 194 VAL A N 1
ATOM 1591 C CA . VAL A 1 194 ? -14.778 -22.893 -17.546 1.00 87.31 194 VAL A CA 1
ATOM 1592 C C . VAL A 1 194 ? -15.447 -24.214 -17.940 1.00 87.31 194 VAL A C 1
ATOM 1594 O O . VAL A 1 194 ? -15.283 -24.669 -19.072 1.00 87.31 194 VAL A O 1
ATOM 1597 N N . GLY A 1 195 ? -16.259 -24.800 -17.054 1.00 83.50 195 GLY A N 1
ATOM 1598 C CA . GLY A 1 195 ? -17.015 -26.023 -17.338 1.00 83.50 195 GLY A CA 1
ATOM 1599 C C . GLY A 1 195 ? -18.015 -25.857 -18.487 1.00 83.50 195 GLY A C 1
ATOM 1600 O O . GLY A 1 195 ? -18.071 -26.699 -19.383 1.00 83.50 195 GLY A O 1
ATOM 1601 N N . ALA A 1 196 ? -18.753 -24.744 -18.517 1.00 80.88 196 ALA A N 1
ATOM 1602 C CA . ALA A 1 196 ? -19.672 -24.418 -19.604 1.00 80.88 196 ALA A CA 1
ATOM 1603 C C . ALA A 1 196 ? -18.933 -24.233 -20.941 1.00 80.88 196 ALA A C 1
ATOM 1605 O O . ALA A 1 196 ? -19.370 -24.764 -21.960 1.00 80.88 196 ALA A O 1
ATOM 1606 N N . GLY A 1 197 ? -17.784 -23.549 -20.941 1.00 77.81 197 GLY A N 1
ATOM 1607 C CA . GLY A 1 197 ? -16.947 -23.385 -22.133 1.00 77.81 197 GLY A CA 1
ATOM 1608 C C . GLY A 1 197 ? -16.449 -24.718 -22.703 1.00 77.81 197 GLY A C 1
ATOM 1609 O O . GLY A 1 197 ? -16.541 -24.944 -23.911 1.00 77.81 197 GLY A O 1
ATOM 1610 N N . LEU A 1 198 ? -15.995 -25.632 -21.838 1.00 76.75 198 LEU A N 1
ATOM 1611 C CA . LEU A 1 198 ? -15.594 -26.989 -22.228 1.00 76.75 198 LEU A CA 1
ATOM 1612 C C . LEU A 1 198 ? -16.781 -27.826 -22.728 1.00 76.75 198 LEU A C 1
ATOM 1614 O O . LEU A 1 198 ? -16.647 -28.575 -23.689 1.00 76.75 198 LEU A O 1
ATOM 1618 N N . TYR A 1 199 ? -17.965 -27.683 -22.132 1.00 78.31 199 TYR A N 1
ATOM 1619 C CA . TYR A 1 199 ? -19.165 -28.366 -22.617 1.00 78.31 199 TYR A CA 1
ATOM 1620 C C . TYR A 1 199 ? -19.566 -27.880 -24.016 1.00 78.31 199 TYR A C 1
ATOM 1622 O O . TYR A 1 199 ? -19.805 -28.696 -24.910 1.00 78.31 199 TYR A O 1
ATOM 1630 N N . LEU A 1 200 ? -19.588 -26.563 -24.243 1.00 74.25 200 LEU A N 1
ATOM 1631 C CA . LEU A 1 200 ? -19.906 -26.005 -25.556 1.00 74.25 200 LEU A CA 1
ATOM 1632 C C . LEU A 1 200 ? -18.876 -26.404 -26.618 1.00 74.25 200 LEU A C 1
ATOM 1634 O O . LEU A 1 200 ? -19.275 -26.682 -27.749 1.00 74.25 200 LEU A O 1
ATOM 1638 N N . SER A 1 201 ? -17.585 -26.494 -26.277 1.00 71.81 201 SER A N 1
ATOM 1639 C CA . SER A 1 201 ? -16.550 -26.872 -27.247 1.00 71.81 201 SER A CA 1
ATOM 1640 C C . SER A 1 201 ? -16.756 -28.283 -27.809 1.00 71.81 201 SER A C 1
ATOM 1642 O O . SER A 1 201 ? -16.621 -28.474 -29.016 1.00 71.81 201 SER A O 1
ATOM 1644 N N . THR A 1 202 ? -17.223 -29.238 -26.995 1.00 74.62 202 THR A N 1
ATOM 1645 C CA . THR A 1 202 ? -17.561 -30.599 -27.470 1.00 74.62 202 THR A CA 1
ATOM 1646 C C . THR A 1 202 ? -18.735 -30.639 -28.456 1.00 74.62 202 THR A C 1
ATOM 1648 O O . THR A 1 202 ? -18.885 -31.594 -29.216 1.00 74.62 202 THR A O 1
ATOM 1651 N N . LYS A 1 203 ? -19.590 -29.609 -28.472 1.00 76.44 203 LYS A N 1
ATOM 1652 C CA . LYS A 1 203 ? -20.754 -29.526 -29.368 1.00 76.44 203 LYS A CA 1
ATOM 1653 C C . LYS A 1 203 ? -20.453 -28.785 -30.672 1.00 76.44 203 LYS A C 1
ATOM 1655 O O . LYS A 1 203 ? -21.242 -28.897 -31.611 1.00 76.44 203 LYS A O 1
ATOM 1660 N N . ILE A 1 204 ? -19.319 -28.084 -30.772 1.00 74.75 204 ILE A N 1
ATOM 1661 C CA . ILE A 1 204 ? -18.914 -27.347 -31.980 1.00 74.75 204 ILE A CA 1
ATOM 1662 C C . ILE A 1 204 ? -18.789 -28.286 -33.186 1.00 74.75 204 ILE A C 1
ATOM 1664 O O . ILE A 1 204 ? -19.246 -27.937 -34.274 1.00 74.75 204 ILE A O 1
ATOM 1668 N N . ASP A 1 205 ? -18.243 -29.489 -33.008 1.00 72.50 205 ASP A N 1
ATOM 1669 C CA . ASP A 1 205 ? -18.079 -30.448 -34.109 1.00 72.50 205 ASP A CA 1
ATOM 1670 C C . ASP A 1 205 ? -19.420 -31.000 -34.610 1.00 72.50 205 ASP A C 1
ATOM 1672 O O . ASP A 1 205 ? -19.622 -31.167 -35.817 1.00 72.50 205 ASP A O 1
ATOM 1676 N N . LEU A 1 206 ? -20.388 -31.186 -33.705 1.00 73.19 206 LEU A N 1
ATOM 1677 C CA . LEU A 1 206 ? -21.755 -31.570 -34.061 1.00 73.19 206 LEU A CA 1
ATOM 1678 C C . LEU A 1 206 ? -22.441 -30.462 -34.875 1.00 73.19 206 LEU A C 1
ATOM 1680 O O . LEU A 1 206 ? -23.041 -30.735 -35.915 1.00 73.19 206 LEU A O 1
ATOM 1684 N N . VAL A 1 207 ? -22.308 -29.206 -34.440 1.00 74.44 207 VAL A N 1
ATOM 1685 C CA . VAL A 1 207 ? -22.866 -28.039 -35.140 1.00 74.44 207 VAL A CA 1
ATOM 1686 C C . VAL A 1 207 ? -22.219 -27.866 -36.516 1.00 74.44 207 VAL A C 1
ATOM 1688 O O . VAL A 1 207 ? -22.929 -27.698 -37.507 1.00 74.44 207 VAL A O 1
ATOM 1691 N N . LYS A 1 208 ? -20.889 -27.997 -36.620 1.00 75.88 208 LYS A N 1
ATOM 1692 C CA . LYS A 1 208 ? -20.169 -27.980 -37.905 1.00 75.88 208 LYS A CA 1
ATOM 1693 C C . LYS A 1 208 ? -20.651 -29.086 -38.844 1.00 75.88 208 LYS A C 1
ATOM 1695 O O . LYS A 1 208 ? -20.862 -28.820 -40.025 1.00 75.88 208 LYS A O 1
ATOM 1700 N N . SER A 1 209 ? -20.876 -30.297 -38.329 1.00 74.50 209 SER A N 1
ATOM 1701 C CA . SER A 1 209 ? -21.396 -31.428 -39.109 1.00 74.50 209 SER A CA 1
ATOM 1702 C C . SER A 1 209 ? -22.807 -31.162 -39.649 1.00 74.50 209 SER A C 1
ATOM 1704 O O . SER A 1 209 ? -23.088 -31.420 -40.822 1.00 74.50 209 SER A O 1
ATOM 1706 N N . ILE A 1 210 ? -23.687 -30.578 -38.830 1.00 77.81 210 ILE A N 1
ATOM 1707 C CA . ILE A 1 210 ? -25.044 -30.193 -39.243 1.00 77.81 210 ILE A CA 1
ATOM 1708 C C . ILE A 1 210 ? -24.992 -29.099 -40.318 1.00 77.81 210 ILE A C 1
ATOM 1710 O O . ILE A 1 210 ? -25.628 -29.245 -41.362 1.00 77.81 210 ILE A O 1
ATOM 1714 N N . ILE A 1 211 ? -24.191 -28.048 -40.119 1.00 75.19 211 ILE A N 1
ATOM 1715 C CA . ILE A 1 211 ? -24.019 -26.961 -41.097 1.00 75.19 211 ILE A CA 1
ATOM 1716 C C . ILE A 1 211 ? -23.456 -27.499 -42.417 1.00 75.19 211 ILE A C 1
ATOM 1718 O O . ILE A 1 211 ? -23.952 -27.142 -43.486 1.00 75.19 211 ILE A O 1
ATOM 1722 N N . TYR A 1 212 ? -22.467 -28.396 -42.362 1.00 72.62 212 TYR A N 1
ATOM 1723 C CA . TYR A 1 212 ? -21.912 -29.043 -43.550 1.00 72.62 212 TYR A CA 1
ATOM 1724 C C . TYR A 1 212 ? -22.985 -29.828 -44.315 1.00 72.62 212 TYR A C 1
ATOM 1726 O O . TYR A 1 212 ? -23.120 -29.647 -45.524 1.00 72.62 212 TYR A O 1
ATOM 1734 N N . LYS A 1 213 ? -23.805 -30.634 -43.623 1.00 75.06 213 LYS A N 1
ATOM 1735 C CA . LYS A 1 213 ? -24.919 -31.382 -44.239 1.00 75.06 213 LYS A CA 1
ATOM 1736 C C . LYS A 1 213 ? -25.983 -30.473 -44.856 1.00 75.06 213 LYS A C 1
ATOM 1738 O O . LYS A 1 213 ? -26.523 -30.797 -45.909 1.00 75.06 213 LYS A O 1
ATOM 1743 N N . ILE A 1 214 ? -26.290 -29.341 -44.225 1.00 70.50 214 ILE A N 1
ATOM 1744 C CA . ILE A 1 214 ? -27.225 -28.352 -44.779 1.00 70.50 214 ILE A CA 1
ATOM 1745 C C . ILE A 1 214 ? -26.633 -27.741 -46.055 1.00 70.50 214 ILE A C 1
ATOM 1747 O O . ILE A 1 214 ? -27.297 -27.710 -47.091 1.00 70.50 214 ILE A O 1
ATOM 1751 N N . LYS A 1 215 ? -25.358 -27.337 -46.017 1.00 64.38 215 LYS A N 1
ATOM 1752 C CA . LYS A 1 215 ? -24.663 -26.717 -47.151 1.00 64.38 215 LYS A CA 1
ATOM 1753 C C . LYS A 1 215 ? -24.539 -27.666 -48.345 1.00 64.38 215 LYS A C 1
ATOM 1755 O O . LYS A 1 215 ? -24.757 -27.240 -49.473 1.00 64.38 215 LYS A O 1
ATOM 1760 N N . THR A 1 216 ? -24.256 -28.950 -48.121 1.00 58.47 216 THR A N 1
ATOM 1761 C CA . THR A 1 216 ? -24.193 -29.948 -49.204 1.00 58.47 216 THR A CA 1
ATOM 1762 C C . THR A 1 216 ? -25.561 -30.242 -49.816 1.00 58.47 216 THR A C 1
ATOM 1764 O O . THR A 1 216 ? -25.649 -30.449 -51.024 1.00 58.47 216 THR A O 1
ATOM 1767 N N . LYS A 1 217 ? -26.642 -30.198 -49.026 1.00 59.97 217 LYS A N 1
ATOM 1768 C CA . LYS A 1 217 ? -28.014 -30.386 -49.523 1.00 59.97 217 LYS A CA 1
ATOM 1769 C C . LYS A 1 217 ? -28.513 -29.199 -50.357 1.00 59.97 217 LYS A C 1
ATOM 1771 O O . LYS A 1 217 ? -29.286 -29.403 -51.286 1.00 59.97 217 LYS A O 1
ATOM 1776 N N . LEU A 1 218 ? -28.043 -27.989 -50.054 1.00 54.41 218 LEU A N 1
ATOM 1777 C CA . LEU A 1 218 ? -28.351 -26.762 -50.798 1.00 54.41 218 LEU A CA 1
ATOM 1778 C C . LEU A 1 218 ? -27.555 -26.607 -52.108 1.00 54.41 218 LEU A C 1
ATOM 1780 O O . LEU A 1 218 ? -27.986 -25.854 -52.973 1.00 54.41 218 LEU A O 1
ATOM 1784 N N . ASN A 1 219 ? -26.432 -27.316 -52.285 1.00 50.06 219 ASN A N 1
ATOM 1785 C CA . ASN A 1 219 ? -25.502 -27.091 -53.404 1.00 50.06 219 ASN A CA 1
ATOM 1786 C C . ASN A 1 219 ? -25.643 -28.069 -54.590 1.00 50.06 219 ASN A C 1
ATOM 1788 O O . ASN A 1 219 ? -24.763 -28.118 -55.446 1.00 50.06 219 ASN A O 1
ATOM 1792 N N . ARG A 1 220 ? -26.722 -28.861 -54.667 1.00 49.16 220 ARG A N 1
ATOM 1793 C CA . ARG A 1 220 ? -27.068 -29.599 -55.896 1.00 49.16 220 ARG A CA 1
ATOM 1794 C C . ARG A 1 220 ? -27.870 -28.669 -56.806 1.00 49.16 220 ARG A C 1
ATOM 1796 O O . ARG A 1 220 ? -29.065 -28.487 -56.582 1.00 49.16 220 ARG A O 1
ATOM 1803 N N . SER A 1 221 ? -27.219 -28.049 -57.793 1.00 50.12 221 SER A N 1
ATOM 1804 C CA . SER A 1 221 ? -27.925 -27.266 -58.812 1.00 50.12 221 SER A CA 1
ATOM 1805 C C . SER A 1 221 ? -28.804 -28.197 -59.651 1.00 50.12 221 SER A C 1
ATOM 1807 O O . SER A 1 221 ? -28.413 -29.303 -60.012 1.00 50.12 221 SER A O 1
ATOM 1809 N N . LYS A 1 222 ? -30.036 -27.765 -59.911 1.00 55.12 222 LYS A N 1
ATOM 1810 C CA . LYS A 1 222 ? -31.125 -28.582 -60.464 1.00 55.12 222 LYS A CA 1
ATOM 1811 C C . LYS A 1 222 ? -30.979 -28.899 -61.966 1.00 55.12 222 LYS A C 1
ATOM 1813 O O . LYS A 1 222 ? -31.853 -29.560 -62.511 1.00 55.12 222 LYS A O 1
ATOM 1818 N N . ASP A 1 223 ? -29.880 -28.478 -62.601 1.00 59.88 223 ASP A N 1
ATOM 1819 C CA . ASP A 1 223 ? -29.750 -28.391 -64.064 1.00 59.88 223 ASP A CA 1
ATOM 1820 C C . ASP A 1 223 ? -28.463 -29.037 -64.633 1.00 59.88 223 ASP A C 1
ATOM 1822 O O . ASP A 1 223 ? -28.045 -28.701 -65.748 1.00 59.88 223 ASP A O 1
ATOM 1826 N N . SER A 1 224 ? -27.802 -29.946 -63.894 1.00 65.81 224 SER A N 1
ATOM 1827 C CA . SER A 1 224 ? -26.690 -30.747 -64.438 1.00 65.81 224 SER A CA 1
ATOM 1828 C C . SER A 1 224 ? -27.139 -32.133 -64.927 1.00 65.81 224 SER A C 1
ATOM 1830 O O . SER A 1 224 ? -27.986 -32.786 -64.320 1.00 65.81 224 SER A O 1
ATOM 1832 N N . TRP A 1 225 ? -26.589 -32.580 -66.061 1.00 71.19 225 TRP A N 1
ATOM 1833 C CA . TRP A 1 225 ? -26.852 -33.891 -66.671 1.00 71.19 225 TRP A CA 1
ATOM 1834 C C . TRP A 1 225 ? -25.584 -34.473 -67.306 1.00 71.19 225 TRP A C 1
ATOM 1836 O O . TRP A 1 225 ? -24.663 -33.748 -67.686 1.00 71.19 225 TRP A O 1
ATOM 1846 N N . ILE A 1 226 ? -25.530 -35.798 -67.449 1.00 71.31 226 ILE A N 1
ATOM 1847 C CA . ILE A 1 226 ? -24.376 -36.514 -68.010 1.00 71.31 226 ILE A CA 1
ATOM 1848 C C . ILE A 1 226 ? -24.664 -36.903 -69.464 1.00 71.31 226 ILE A C 1
ATOM 1850 O O . ILE A 1 226 ? -25.711 -37.471 -69.773 1.00 71.31 226 ILE A O 1
ATOM 1854 N N . CYS A 1 227 ? -23.725 -36.614 -70.367 1.00 74.44 227 CYS A N 1
ATOM 1855 C CA . CYS A 1 227 ? -23.840 -36.989 -71.776 1.00 74.44 227 CYS A CA 1
ATOM 1856 C C . CYS A 1 227 ? -23.780 -38.509 -71.969 1.00 74.44 227 CYS A C 1
ATOM 1858 O O . CYS A 1 227 ? -22.796 -39.134 -71.572 1.00 74.44 227 CYS A O 1
ATOM 1860 N N . LEU A 1 228 ? -24.777 -39.093 -72.648 1.00 75.00 228 LEU A N 1
ATOM 1861 C CA . LEU A 1 228 ? -24.838 -40.542 -72.896 1.00 75.00 228 LEU A CA 1
ATOM 1862 C C . LEU A 1 228 ? -23.773 -41.018 -73.894 1.00 75.00 228 LEU A C 1
ATOM 1864 O O . LEU A 1 228 ? -23.431 -42.195 -73.915 1.00 75.00 228 LEU A O 1
ATOM 1868 N N . HIS A 1 229 ? -23.219 -40.111 -74.701 1.00 77.94 229 HIS A N 1
ATOM 1869 C CA . HIS A 1 229 ? -22.187 -40.451 -75.678 1.00 77.94 229 HIS A CA 1
ATOM 1870 C C . HIS A 1 229 ? -20.764 -40.432 -75.120 1.00 77.94 229 HIS A C 1
ATOM 1872 O O . HIS A 1 229 ? -19.957 -41.271 -75.506 1.00 77.94 229 HIS A O 1
ATOM 1878 N N . CYS A 1 230 ? -20.422 -39.459 -74.269 1.00 79.12 230 CYS A N 1
ATOM 1879 C CA . CYS A 1 230 ? -19.036 -39.258 -73.824 1.00 79.12 230 CYS A CA 1
ATOM 1880 C C . CYS A 1 230 ? -18.860 -39.187 -72.302 1.00 79.12 230 CYS A C 1
ATOM 1882 O O . CYS A 1 230 ? -17.752 -38.923 -71.836 1.00 79.12 230 CYS A O 1
ATOM 1884 N N . GLY A 1 231 ? -19.935 -39.353 -71.525 1.00 72.56 231 GLY A N 1
ATOM 1885 C CA . GLY A 1 231 ? -19.900 -39.377 -70.060 1.00 72.56 231 GLY A CA 1
ATOM 1886 C C . GLY A 1 231 ? -19.542 -38.045 -69.397 1.00 72.56 231 GLY A C 1
ATOM 1887 O O . GLY A 1 231 ? -19.326 -37.999 -68.193 1.00 72.56 231 GLY A O 1
ATOM 1888 N N . THR A 1 232 ? -19.448 -36.952 -70.159 1.00 76.75 232 THR A N 1
ATOM 1889 C CA . THR A 1 232 ? -19.099 -35.637 -69.603 1.00 76.75 232 THR A CA 1
ATOM 1890 C C . THR A 1 232 ? -20.322 -34.998 -68.953 1.00 76.75 232 THR A C 1
ATOM 1892 O O . THR A 1 232 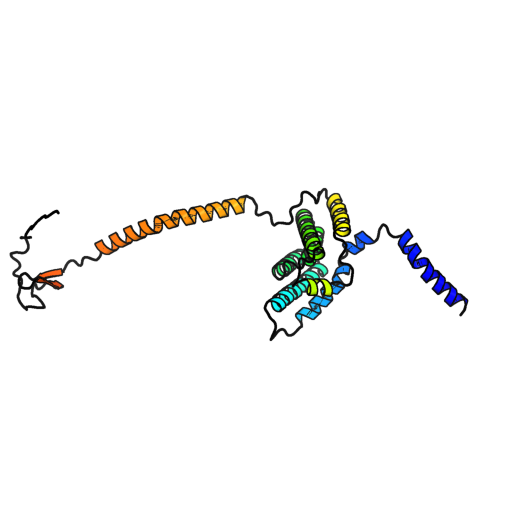? -21.396 -34.982 -69.560 1.00 76.75 232 THR A O 1
ATOM 1895 N N . GLU A 1 233 ? -20.154 -34.451 -67.751 1.00 76.00 233 GLU A N 1
ATOM 1896 C CA . GLU A 1 233 ? -21.184 -33.668 -67.067 1.00 76.00 233 GLU A CA 1
ATOM 1897 C C . GLU A 1 233 ? -21.350 -32.297 -67.741 1.00 76.00 233 GLU A C 1
ATOM 1899 O O . GLU A 1 233 ? -20.378 -31.614 -68.065 1.00 76.00 233 GLU A O 1
ATOM 1904 N N . ASN A 1 234 ? -22.596 -31.907 -67.996 1.00 69.81 234 ASN A N 1
ATOM 1905 C CA . ASN A 1 234 ? -22.968 -30.645 -68.619 1.00 69.81 234 ASN A CA 1
ATOM 1906 C C . ASN A 1 234 ? -23.952 -29.904 -67.720 1.00 69.81 234 ASN A C 1
ATOM 1908 O O . ASN A 1 234 ? -24.788 -30.511 -67.062 1.00 69.81 234 ASN A O 1
ATOM 1912 N N . ILE A 1 235 ? -23.864 -28.577 -67.738 1.00 68.31 235 ILE A N 1
ATOM 1913 C CA . ILE A 1 235 ? -24.722 -27.672 -66.968 1.00 68.31 235 ILE A CA 1
ATOM 1914 C C . ILE A 1 235 ? -25.452 -26.801 -67.998 1.00 68.31 235 ILE A C 1
ATOM 1916 O O . ILE A 1 235 ? -24.930 -25.755 -68.387 1.00 68.31 235 ILE A O 1
ATOM 1920 N N . ASN A 1 236 ? -26.543 -27.295 -68.595 1.00 61.97 236 ASN A N 1
ATOM 1921 C CA . ASN A 1 236 ? -27.379 -26.542 -69.549 1.00 61.97 236 ASN A CA 1
ATOM 1922 C C . ASN A 1 236 ? -28.692 -27.287 -69.863 1.00 61.97 236 ASN A C 1
ATOM 1924 O O . ASN A 1 236 ? -28.670 -28.493 -70.068 1.00 61.97 236 ASN A O 1
ATOM 1928 N N . ILE A 1 237 ? -29.805 -26.575 -70.030 1.00 59.09 237 ILE A N 1
ATOM 1929 C CA . ILE A 1 237 ? -31.144 -27.133 -70.300 1.00 59.09 237 ILE A CA 1
ATOM 1930 C C . ILE A 1 237 ? -31.301 -27.610 -71.761 1.00 59.09 237 ILE A C 1
ATOM 1932 O O . ILE A 1 237 ? -32.221 -28.358 -72.079 1.00 59.09 237 ILE A O 1
ATOM 1936 N N . ASN A 1 238 ? -30.398 -27.212 -72.665 1.00 63.91 238 ASN A N 1
ATOM 1937 C CA . ASN A 1 238 ? -30.538 -27.460 -74.108 1.00 63.91 238 ASN A CA 1
ATOM 1938 C C . ASN A 1 238 ? -30.055 -28.851 -74.576 1.00 63.91 238 ASN A C 1
ATOM 1940 O O . ASN A 1 238 ? -29.950 -29.061 -75.775 1.00 63.91 238 ASN A O 1
ATOM 1944 N N . PHE A 1 239 ? -29.725 -29.777 -73.663 1.00 71.44 239 PHE A N 1
ATOM 1945 C CA . PHE A 1 239 ? -29.307 -31.174 -73.924 1.00 71.44 239 PHE A CA 1
ATOM 1946 C C . PHE A 1 239 ? -28.196 -31.394 -74.978 1.00 71.44 239 PHE A C 1
ATOM 1948 O O . PHE A 1 239 ? -27.922 -32.527 -75.362 1.00 71.44 239 PHE A O 1
ATOM 1955 N N . ILE A 1 240 ? -27.474 -30.349 -75.397 1.00 79.25 240 ILE A N 1
ATOM 1956 C CA . ILE A 1 240 ? -26.290 -30.446 -76.263 1.00 79.25 240 ILE A CA 1
ATOM 1957 C C . ILE A 1 240 ? -25.035 -30.543 -75.396 1.00 79.25 240 ILE A C 1
ATOM 1959 O O . ILE A 1 240 ? -24.771 -29.685 -74.548 1.00 79.25 240 ILE A O 1
ATOM 1963 N N . CYS A 1 241 ? -24.234 -31.584 -75.613 1.00 79.38 241 CYS A N 1
ATOM 1964 C CA . CYS A 1 241 ? -22.997 -31.788 -74.874 1.00 79.38 241 CYS A CA 1
ATOM 1965 C C . CYS A 1 241 ? -21.915 -30.799 -75.324 1.00 79.38 241 CYS A C 1
ATOM 1967 O O . CYS A 1 241 ? -21.532 -30.787 -76.492 1.00 79.38 241 CYS A O 1
ATOM 1969 N N . ARG A 1 242 ? -21.324 -30.047 -74.387 1.00 80.81 242 ARG A N 1
ATOM 1970 C CA . ARG A 1 242 ? -20.259 -29.071 -74.692 1.00 80.81 242 ARG A CA 1
ATOM 1971 C C . ARG A 1 242 ? -18.973 -29.711 -75.214 1.00 80.81 242 ARG A C 1
ATOM 1973 O O . ARG A 1 242 ? -18.195 -29.045 -75.882 1.00 80.81 242 ARG A O 1
ATOM 1980 N N . LYS A 1 243 ? -18.730 -30.985 -74.888 1.00 80.94 243 LYS A N 1
ATOM 1981 C CA . LYS A 1 243 ? -17.499 -31.690 -75.272 1.00 80.94 243 LYS A CA 1
ATOM 1982 C C . LYS A 1 243 ? -17.597 -32.350 -76.642 1.00 80.94 243 LYS A C 1
ATOM 1984 O O . LYS A 1 243 ? -16.661 -32.263 -77.422 1.00 80.94 243 LYS A O 1
ATOM 1989 N N . CYS A 1 244 ? -18.695 -33.055 -76.914 1.00 84.06 244 CYS A N 1
ATOM 1990 C CA . CYS A 1 244 ? -18.838 -33.832 -78.151 1.00 84.06 244 CYS A CA 1
ATOM 1991 C C . CYS A 1 244 ? -19.836 -33.239 -79.153 1.00 84.06 244 CYS A C 1
ATOM 1993 O O . CYS A 1 244 ? -19.982 -33.786 -80.239 1.00 84.06 244 CYS A O 1
ATOM 1995 N N . GLY A 1 245 ? -20.550 -32.169 -78.794 1.00 80.12 245 GLY A N 1
ATOM 1996 C CA . GLY A 1 245 ? -21.514 -31.492 -79.664 1.00 80.12 245 GLY A CA 1
ATOM 1997 C C . GLY A 1 245 ? -22.808 -32.264 -79.936 1.00 80.12 245 GLY A C 1
ATOM 1998 O O . GLY A 1 245 ? -23.697 -31.731 -80.590 1.00 80.12 245 GLY A O 1
ATOM 1999 N N . LYS A 1 246 ? -22.950 -33.501 -79.440 1.00 81.94 246 LYS A N 1
ATOM 2000 C CA . LYS A 1 246 ? -24.151 -34.319 -79.652 1.00 81.94 246 LYS A CA 1
ATOM 2001 C C . LYS A 1 246 ? -25.288 -33.926 -78.710 1.00 81.94 246 LYS A C 1
ATOM 2003 O O . LYS A 1 246 ? -25.045 -33.585 -77.550 1.00 81.94 246 LYS A O 1
ATOM 2008 N N . HIS A 1 247 ? -26.513 -34.010 -79.222 1.00 79.19 247 HIS A N 1
ATOM 2009 C CA . HIS A 1 247 ? -27.741 -33.852 -78.450 1.00 79.19 247 HIS A CA 1
ATOM 2010 C C . HIS A 1 247 ? -28.069 -35.156 -77.701 1.00 79.19 247 HIS A C 1
ATOM 2012 O 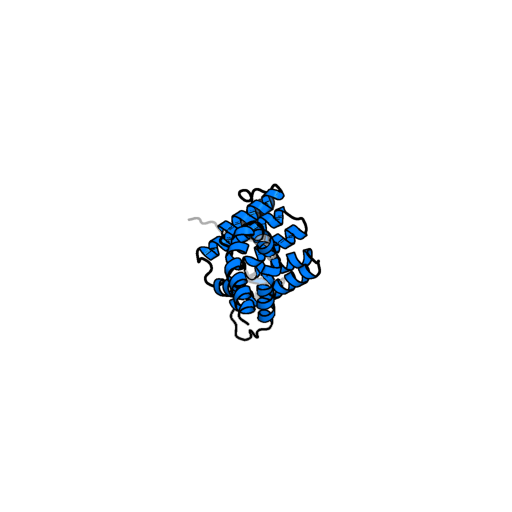O . HIS A 1 247 ? -27.901 -36.247 -78.246 1.00 79.19 247 HIS A O 1
ATOM 2018 N N . ASN A 1 248 ? -28.501 -35.048 -76.448 1.00 68.81 248 ASN A N 1
ATOM 2019 C CA . ASN A 1 248 ? -29.097 -36.139 -75.683 1.00 68.81 248 ASN A CA 1
ATOM 2020 C C . ASN A 1 248 ? -30.613 -36.058 -75.916 1.00 68.81 248 ASN A C 1
ATOM 2022 O O . ASN A 1 248 ? -31.279 -35.210 -75.323 1.00 68.81 248 ASN A O 1
ATOM 2026 N N . ASP A 1 249 ? -31.160 -36.894 -76.798 1.00 59.53 249 ASP A N 1
ATOM 2027 C CA . ASP A 1 249 ? -32.604 -36.904 -77.046 1.00 59.53 249 ASP A CA 1
ATOM 2028 C C . ASP A 1 249 ? -33.366 -37.228 -75.753 1.00 59.53 249 ASP A C 1
ATOM 2030 O O . ASP A 1 249 ? -33.029 -38.163 -75.022 1.00 59.53 249 ASP A O 1
ATOM 2034 N N . LYS A 1 250 ? -34.365 -36.393 -75.444 1.00 53.62 250 LYS A N 1
ATOM 2035 C CA . LYS A 1 250 ? -35.057 -36.346 -74.145 1.00 53.62 250 LYS A CA 1
ATOM 2036 C C . LYS A 1 250 ? -35.864 -37.604 -73.801 1.00 53.62 250 LYS A C 1
ATOM 2038 O O . LYS A 1 250 ? -36.259 -37.749 -72.651 1.00 53.62 250 LYS A O 1
ATOM 2043 N N . ASP A 1 251 ? -36.049 -38.538 -74.728 1.00 48.19 251 ASP A N 1
ATOM 2044 C CA . ASP A 1 251 ? -36.968 -39.671 -74.545 1.00 48.19 251 ASP A CA 1
ATOM 2045 C C . ASP A 1 251 ? -36.349 -40.910 -73.874 1.00 48.19 251 ASP A C 1
ATOM 2047 O O . ASP A 1 251 ? -36.911 -42.003 -73.927 1.00 48.19 251 ASP A O 1
ATOM 2051 N N . ASN A 1 252 ? -35.196 -40.781 -73.207 1.00 44.00 252 ASN A N 1
ATOM 2052 C CA . ASN A 1 252 ? -34.569 -41.925 -72.527 1.00 44.00 252 ASN A CA 1
ATOM 2053 C C . ASN A 1 252 ? -34.001 -41.616 -71.130 1.00 44.00 252 ASN A C 1
ATOM 2055 O O . ASN A 1 252 ? -33.170 -42.373 -70.625 1.00 44.00 252 ASN A O 1
ATOM 2059 N N . THR A 1 253 ? -34.430 -40.526 -70.481 1.00 43.28 253 THR A N 1
ATOM 2060 C CA . THR A 1 253 ? -33.890 -40.113 -69.169 1.00 43.28 253 THR A CA 1
ATOM 2061 C C . THR A 1 253 ? -34.379 -40.927 -67.968 1.00 43.28 253 THR A C 1
ATOM 2063 O O . THR A 1 253 ? -33.842 -40.737 -66.881 1.00 43.28 253 THR A O 1
ATOM 2066 N N . ASP A 1 254 ? -35.280 -41.898 -68.148 1.00 40.38 254 ASP A N 1
ATOM 2067 C CA . ASP A 1 254 ? -35.818 -42.697 -67.031 1.00 40.38 254 ASP A CA 1
ATOM 2068 C C . ASP A 1 254 ? -35.254 -44.126 -66.929 1.00 40.38 254 ASP A C 1
ATOM 2070 O O . ASP A 1 254 ? -35.725 -44.937 -66.131 1.00 40.38 254 ASP A O 1
ATOM 2074 N N . ARG A 1 255 ? -34.191 -44.461 -67.673 1.00 37.53 255 ARG A N 1
ATOM 2075 C CA . ARG A 1 255 ? -33.464 -45.727 -67.474 1.00 37.53 255 ARG A CA 1
ATOM 2076 C C . ARG A 1 255 ? -32.111 -45.495 -66.813 1.00 37.53 255 ARG A C 1
ATOM 2078 O O . ARG A 1 255 ? -31.072 -45.476 -67.464 1.00 37.53 255 ARG A O 1
ATOM 2085 N N . HIS A 1 256 ? -32.121 -45.387 -65.484 1.00 36.16 256 HIS A N 1
ATOM 2086 C CA . HIS A 1 256 ? -30.932 -45.666 -64.679 1.00 36.16 256 HIS A CA 1
ATOM 2087 C C . HIS A 1 256 ? -30.497 -47.129 -64.893 1.00 36.16 256 HIS A C 1
ATOM 2089 O O . HIS A 1 256 ? -31.278 -48.038 -64.598 1.00 36.16 256 HIS A O 1
ATOM 2095 N N . PRO A 1 257 ? -29.257 -47.408 -65.336 1.00 34.41 257 PRO A N 1
ATOM 2096 C CA . PRO A 1 257 ? -28.702 -48.740 -65.210 1.00 34.41 257 PRO A CA 1
ATOM 2097 C C . PRO A 1 257 ? -28.311 -48.955 -63.745 1.00 34.41 257 PRO A C 1
ATOM 2099 O O . PRO A 1 257 ? -27.302 -48.441 -63.266 1.00 34.41 257 PRO A O 1
ATOM 2102 N N . ILE A 1 258 ? -29.123 -49.731 -63.029 1.00 41.00 258 ILE A N 1
ATOM 2103 C CA . ILE A 1 258 ? -28.721 -50.349 -61.766 1.00 41.00 258 ILE A CA 1
ATOM 2104 C C . ILE A 1 258 ? -27.654 -51.401 -62.101 1.00 41.00 258 ILE A C 1
ATOM 2106 O O . ILE A 1 258 ? -27.967 -52.449 -62.660 1.00 41.00 258 ILE A O 1
ATOM 2110 N N . LYS A 1 259 ? -26.396 -51.137 -61.750 1.00 35.41 259 LYS A N 1
ATOM 2111 C CA . LYS A 1 259 ? -25.336 -52.145 -61.588 1.00 35.41 259 LYS A CA 1
ATOM 2112 C C . LYS A 1 259 ? -24.380 -51.650 -60.513 1.00 35.41 259 LYS A C 1
ATOM 2114 O O . LYS A 1 259 ? -23.996 -50.491 -60.546 1.00 35.41 259 LYS A O 1
ATOM 2119 N N . SER A 1 260 ? -23.905 -52.432 -59.566 1.00 31.66 260 SER A N 1
ATOM 2120 C CA . SER A 1 260 ? -24.288 -53.708 -58.962 1.00 31.66 260 SER A CA 1
ATOM 2121 C C . SER A 1 260 ? -23.407 -53.762 -57.712 1.00 31.66 260 SER A C 1
ATOM 2123 O O . SER A 1 260 ? -22.303 -53.217 -57.708 1.00 31.66 260 SER A O 1
ATOM 2125 N N . LYS A 1 261 ? -23.909 -54.365 -56.634 1.00 38.81 261 LYS A N 1
ATOM 2126 C CA . LYS A 1 261 ? -23.090 -54.739 -55.476 1.00 38.81 261 LYS A CA 1
ATOM 2127 C C . LYS A 1 261 ? -21.855 -55.494 -55.964 1.00 38.81 261 LYS A C 1
ATOM 2129 O O . LYS A 1 261 ? -22.034 -56.350 -56.814 1.00 38.81 261 LYS A O 1
ATOM 2134 N N . ASP A 1 262 ? -20.709 -55.258 -55.337 1.00 34.88 262 ASP A N 1
ATOM 2135 C CA . ASP A 1 262 ? -19.838 -56.349 -54.913 1.00 34.88 262 ASP A CA 1
ATOM 2136 C C . ASP A 1 262 ? -19.131 -55.966 -53.607 1.00 34.88 262 ASP A C 1
ATOM 2138 O O . ASP A 1 262 ? -18.485 -54.927 -53.482 1.00 34.88 262 ASP A O 1
ATOM 2142 N N . LYS A 1 263 ? -19.379 -56.809 -52.600 1.00 36.56 263 LYS A N 1
ATOM 2143 C CA . LYS A 1 263 ? -18.552 -57.002 -51.411 1.00 36.56 263 LYS A CA 1
ATOM 2144 C C . LYS A 1 263 ? -17.336 -57.810 -51.858 1.00 36.56 263 LYS A C 1
ATOM 2146 O O . LYS A 1 263 ? -17.553 -58.774 -52.579 1.00 36.56 263 LYS A O 1
ATOM 2151 N N . PHE A 1 264 ? -16.148 -57.486 -51.362 1.00 44.53 264 PHE A N 1
ATOM 2152 C CA . PHE A 1 264 ? -15.281 -58.371 -50.570 1.00 44.53 264 PHE A CA 1
ATOM 2153 C C . PHE A 1 264 ? -14.266 -57.498 -49.832 1.00 44.53 264 PHE A C 1
ATOM 2155 O O . PHE A 1 264 ? -13.750 -56.547 -50.459 1.00 44.53 264 PHE A O 1
#

InterPro domains:
  IPR011990 Tetratricopeptide-like helical domain superfamily [G3DSA:1.25.40.10] (72-142)
  IPR011990 Tetratricopeptide-like helical domain superfamily [SSF48452] (70-137)

pLDDT: mean 78.52, std 17.14, range [31.66, 98.06]

Radius of gyration: 39.5 Å; chains: 1; bounding box: 70×89×112 Å

Foldseek 3Di:
DVVVVVVVVVVVVCVVVCCVVVVPPDVLCCVLDPVQQPLLLVVLVVLLPDDCVPPDLLSVLSNQLSVLQNQLVVCVVVVVLVSSLVSLVSSCVSPVLLLVSLQVNLSSCVVVVVNLSNLLSLLSSLVSLVCVVVVVDPSCVVVNPSSGDPPSDDSVSSCVSSQVVSVVVVDHSVPRHNDPPPPVVNVVVVVVVVVVVVVVVVCVVVVVVVVVVVVVVVPPDPAWDAQPPPRDIDRDPQQQDPPPRDHDPPPPPPDDPDDDDDDD